Protein AF-A0A532E227-F1 (afdb_monomer)

Structure (mmCIF, N/CA/C/O backbone):
data_AF-A0A532E227-F1
#
_entry.id   AF-A0A532E227-F1
#
loop_
_atom_site.group_PDB
_atom_site.id
_atom_site.type_symbol
_atom_site.label_atom_id
_atom_site.label_alt_id
_atom_site.label_comp_id
_atom_site.label_asym_id
_atom_site.label_entity_id
_atom_site.label_seq_id
_atom_site.pdbx_PDB_ins_code
_atom_site.Cartn_x
_atom_site.Cartn_y
_atom_site.Cartn_z
_atom_site.occupancy
_atom_site.B_iso_or_equiv
_atom_site.auth_seq_id
_atom_site.auth_comp_id
_atom_site.auth_asym_id
_atom_site.auth_atom_id
_atom_site.pdbx_PDB_model_num
ATOM 1 N N . MET A 1 1 ? -23.422 -3.044 -15.121 1.00 41.94 1 MET A N 1
ATOM 2 C CA . MET A 1 1 ? -23.582 -2.967 -13.650 1.00 41.94 1 MET A CA 1
ATOM 3 C C . MET A 1 1 ? -22.470 -3.746 -12.961 1.00 41.94 1 MET A C 1
ATOM 5 O O . MET A 1 1 ? -22.613 -4.944 -12.763 1.00 41.94 1 MET A O 1
ATOM 9 N N . LYS A 1 2 ? -21.353 -3.080 -12.656 1.00 36.19 2 LYS A N 1
ATOM 10 C CA . LYS A 1 2 ? -20.470 -3.359 -11.504 1.00 36.19 2 LYS A CA 1
ATOM 11 C C . LYS A 1 2 ? -19.479 -2.200 -11.263 1.00 36.19 2 LYS A C 1
ATOM 13 O O . LYS A 1 2 ? -18.480 -2.383 -10.588 1.00 36.19 2 LYS A O 1
ATOM 18 N N . ASP A 1 3 ? -19.791 -0.995 -11.750 1.00 47.53 3 ASP A N 1
ATOM 19 C CA . ASP A 1 3 ? -19.437 0.215 -11.011 1.00 47.53 3 ASP A CA 1
ATOM 20 C C . ASP A 1 3 ? -20.380 0.263 -9.820 1.00 47.53 3 ASP A C 1
ATOM 22 O O . ASP A 1 3 ? -21.555 0.582 -9.986 1.00 47.53 3 ASP A O 1
ATOM 26 N N . GLN A 1 4 ? -19.913 -0.138 -8.641 1.00 42.22 4 GLN A N 1
ATOM 27 C CA . GLN A 1 4 ? -20.593 0.205 -7.399 1.00 42.22 4 GLN A CA 1
ATOM 28 C C . GLN A 1 4 ? -19.628 0.065 -6.2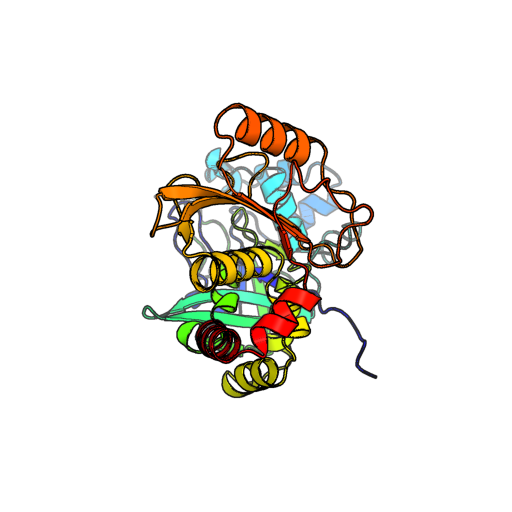25 1.00 42.22 4 GLN A C 1
ATOM 30 O O . GLN A 1 4 ? -19.368 -1.024 -5.720 1.00 42.22 4 GLN A O 1
ATOM 35 N N . LEU A 1 5 ? -19.137 1.246 -5.838 1.00 47.09 5 LEU A N 1
ATOM 36 C CA . LEU A 1 5 ? -18.289 1.582 -4.701 1.00 47.09 5 LEU A CA 1
ATOM 37 C C . LEU A 1 5 ? -16.875 1.004 -4.784 1.00 47.09 5 LEU A C 1
ATOM 39 O O . LEU A 1 5 ? -16.652 -0.191 -4.614 1.00 47.09 5 LEU A O 1
ATOM 43 N N . LEU A 1 6 ? -15.892 1.899 -4.948 1.00 54.12 6 LEU A N 1
ATOM 44 C CA . LEU A 1 6 ? -14.564 1.677 -4.382 1.00 54.12 6 LEU A CA 1
ATOM 45 C C . LEU A 1 6 ? -14.787 1.345 -2.906 1.00 54.12 6 LEU A C 1
ATOM 47 O O . LEU A 1 6 ? -15.068 2.231 -2.099 1.00 54.12 6 LEU A O 1
ATOM 51 N N . GLN A 1 7 ? -14.776 0.055 -2.584 1.00 70.38 7 GLN A N 1
ATOM 52 C CA . GLN A 1 7 ? -15.019 -0.397 -1.229 1.00 70.38 7 GLN A CA 1
ATOM 53 C C . GLN A 1 7 ? -13.889 0.169 -0.383 1.00 70.38 7 GLN A C 1
ATOM 55 O O . GLN A 1 7 ? -12.708 -0.032 -0.690 1.00 70.38 7 GLN A O 1
ATOM 60 N N . ARG A 1 8 ? -14.238 0.943 0.647 1.00 87.12 8 ARG A N 1
ATOM 61 C CA . ARG A 1 8 ? -13.218 1.474 1.542 1.00 87.12 8 ARG A CA 1
ATOM 62 C C . ARG A 1 8 ? -12.511 0.294 2.165 1.00 87.12 8 ARG A C 1
ATOM 64 O O . ARG A 1 8 ? -13.134 -0.579 2.771 1.00 87.12 8 ARG A O 1
ATOM 71 N N . THR A 1 9 ? -11.209 0.287 1.955 1.00 92.75 9 THR A N 1
ATOM 72 C CA . THR A 1 9 ? -10.360 -0.772 2.443 1.00 92.75 9 THR A CA 1
ATOM 73 C C . THR A 1 9 ? -9.270 -0.162 3.287 1.00 92.75 9 THR A C 1
ATOM 75 O O . THR A 1 9 ? -8.601 0.786 2.871 1.00 92.75 9 THR A O 1
ATOM 78 N N . TRP A 1 10 ? -9.106 -0.709 4.478 1.00 94.69 10 TRP A N 1
ATOM 79 C CA . TRP A 1 10 ? -8.226 -0.183 5.499 1.00 94.69 10 TRP A CA 1
ATOM 80 C C . TRP A 1 10 ? -7.126 -1.179 5.794 1.00 94.69 10 TRP A C 1
ATOM 82 O O . TRP A 1 10 ? -7.388 -2.351 6.015 1.00 94.69 10 TRP A O 1
ATOM 92 N N . ARG A 1 11 ? -5.883 -0.730 5.854 1.00 95.19 11 ARG A N 1
ATOM 93 C CA . ARG A 1 11 ? -4.818 -1.502 6.470 1.00 95.19 11 ARG A CA 1
ATOM 94 C C . ARG A 1 11 ? -4.887 -1.311 7.979 1.00 95.19 11 ARG A C 1
ATOM 96 O O . ARG A 1 11 ? -4.831 -0.172 8.443 1.00 95.19 11 ARG A O 1
ATOM 103 N N . VAL A 1 12 ? -4.932 -2.417 8.715 1.00 95.31 12 VAL A N 1
ATOM 104 C CA . VAL A 1 12 ? -4.826 -2.438 10.177 1.00 95.31 12 VAL A CA 1
ATOM 105 C C . VAL A 1 12 ? -3.556 -3.177 10.564 1.00 95.31 12 VAL A C 1
ATOM 107 O O . VAL A 1 12 ? -3.378 -4.350 10.241 1.00 95.31 12 VAL A O 1
ATOM 110 N N . ARG A 1 13 ? -2.648 -2.471 11.234 1.00 92.50 13 ARG A N 1
ATOM 111 C CA . ARG A 1 13 ? -1.416 -3.024 11.792 1.00 92.50 13 ARG A CA 1
ATOM 112 C C . ARG A 1 13 ? -1.576 -3.135 13.300 1.00 92.50 13 ARG A C 1
ATOM 114 O O . ARG A 1 13 ? -1.771 -2.133 13.980 1.00 92.50 13 ARG A O 1
ATOM 121 N N . MET A 1 14 ? -1.421 -4.351 13.806 1.00 93.38 14 MET A N 1
ATOM 122 C CA . MET A 1 14 ? -1.606 -4.676 15.217 1.00 93.38 14 MET A CA 1
ATOM 123 C C . MET A 1 14 ? -0.242 -4.879 15.873 1.00 93.38 14 MET A C 1
ATOM 125 O O . MET A 1 14 ? 0.076 -5.953 16.375 1.00 93.38 14 MET A O 1
ATOM 129 N N . LYS A 1 15 ? 0.584 -3.829 15.830 1.00 88.31 15 LYS A N 1
ATOM 130 C CA . LYS A 1 15 ? 1.885 -3.809 16.501 1.00 88.31 15 LYS A CA 1
ATOM 131 C C . LYS A 1 15 ? 1.784 -3.091 17.833 1.00 88.31 15 LYS A C 1
ATOM 133 O O . LYS A 1 15 ? 1.355 -1.940 17.885 1.00 88.31 15 LYS A O 1
ATOM 138 N N . TYR A 1 16 ? 2.242 -3.754 18.883 1.00 84.50 16 TYR A N 1
ATOM 139 C CA . TYR A 1 16 ? 2.339 -3.170 20.208 1.00 84.50 16 TYR A CA 1
ATOM 140 C C . TYR A 1 16 ? 3.682 -2.448 20.354 1.00 84.50 16 TYR A C 1
ATOM 142 O O . TYR A 1 16 ? 4.735 -3.075 20.498 1.00 84.50 16 TYR A O 1
ATOM 150 N N . SER A 1 17 ? 3.638 -1.117 20.261 1.00 70.38 17 SER A N 1
ATOM 151 C CA . SER A 1 17 ? 4.818 -0.253 20.132 1.00 70.38 17 SER A CA 1
ATOM 152 C C . SER A 1 17 ? 5.840 -0.347 21.275 1.00 70.38 17 SER A C 1
ATOM 154 O O . SER A 1 17 ? 7.022 -0.256 20.960 1.00 70.38 17 SER A O 1
ATOM 156 N N . PRO A 1 18 ? 5.475 -0.586 22.553 1.00 68.62 18 PRO A N 1
ATOM 157 C CA . PRO A 1 18 ? 6.474 -0.688 23.624 1.00 68.62 18 PRO A CA 1
ATOM 158 C C . PRO A 1 18 ? 7.493 -1.823 23.443 1.00 68.62 18 PRO A C 1
ATOM 160 O O . PRO A 1 18 ? 8.564 -1.788 24.039 1.00 68.62 18 PRO A O 1
ATOM 163 N N . LYS A 1 19 ? 7.169 -2.852 22.645 1.00 66.56 19 LYS A N 1
ATOM 164 C CA . LYS A 1 19 ? 8.031 -4.032 22.433 1.00 66.56 19 LYS A CA 1
ATOM 165 C C . LYS A 1 19 ? 8.189 -4.417 20.955 1.00 66.56 19 LYS A C 1
ATOM 167 O O . LYS A 1 19 ? 8.741 -5.469 20.659 1.00 66.56 19 LYS A O 1
ATOM 172 N N . GLU A 1 20 ? 7.650 -3.603 20.043 1.00 78.19 20 GLU A N 1
ATOM 173 C CA . GLU A 1 20 ? 7.526 -3.872 18.599 1.00 78.19 20 GLU A CA 1
ATOM 174 C C . GLU A 1 20 ? 6.953 -5.258 18.233 1.00 78.19 20 GLU A C 1
ATOM 176 O O . GLU A 1 20 ? 7.193 -5.784 17.143 1.00 78.19 20 GLU A O 1
ATOM 181 N N . ILE A 1 21 ? 6.156 -5.848 19.126 1.00 85.75 21 ILE A N 1
ATOM 182 C CA . ILE A 1 21 ? 5.578 -7.180 18.920 1.00 85.75 21 ILE A CA 1
ATOM 183 C C . ILE A 1 21 ? 4.383 -7.058 17.978 1.00 85.75 21 ILE A C 1
ATOM 185 O O . ILE A 1 21 ? 3.493 -6.232 18.190 1.00 85.75 21 ILE A O 1
ATOM 189 N N . ASP A 1 22 ? 4.367 -7.882 16.934 1.00 89.75 22 ASP A N 1
ATOM 190 C CA . ASP A 1 22 ? 3.269 -7.967 15.975 1.00 89.75 22 ASP A CA 1
ATOM 191 C C . ASP A 1 22 ? 2.274 -9.044 16.417 1.00 89.75 22 ASP A C 1
ATOM 193 O O . ASP A 1 22 ? 2.625 -10.218 16.468 1.00 89.75 22 ASP A O 1
ATOM 197 N N . PHE A 1 23 ? 1.049 -8.632 16.735 1.00 93.75 23 PHE A N 1
ATOM 198 C CA . PHE A 1 23 ? -0.051 -9.498 17.175 1.00 93.75 23 PHE A CA 1
ATOM 199 C C . PHE A 1 23 ? -1.059 -9.779 16.054 1.00 93.75 23 PHE A C 1
ATOM 201 O O . PHE A 1 23 ? -2.186 -10.224 16.298 1.00 93.75 23 PHE A O 1
ATOM 208 N N . SER A 1 24 ? -0.695 -9.456 14.809 1.00 94.44 24 SER A N 1
ATOM 209 C CA . SER A 1 24 ? -1.614 -9.539 13.679 1.00 94.44 24 SER A CA 1
ATOM 210 C C . SER A 1 24 ? -2.126 -10.958 13.449 1.00 94.44 24 SER A C 1
ATOM 212 O O . SER A 1 24 ? -3.301 -11.138 13.138 1.00 94.44 24 SER A O 1
ATOM 214 N N . SER A 1 25 ? -1.271 -11.960 13.642 1.00 94.50 25 SER A N 1
ATOM 215 C CA . SER A 1 25 ? -1.615 -13.377 13.523 1.00 94.50 25 SER A CA 1
ATOM 216 C C . SER A 1 25 ? -2.611 -13.835 14.588 1.00 94.50 25 SER A C 1
ATOM 218 O O . SER A 1 25 ? -3.585 -14.527 14.288 1.00 94.50 25 SER A O 1
ATOM 220 N N . GLU A 1 26 ? -2.362 -13.476 15.846 1.00 95.38 26 GLU A N 1
ATOM 221 C CA . GLU A 1 26 ? -3.159 -13.868 17.005 1.00 95.38 26 GLU A CA 1
ATOM 222 C C . GLU A 1 26 ? -4.555 -13.253 16.941 1.00 95.38 26 GLU A C 1
ATOM 224 O O . GLU A 1 26 ? -5.550 -13.973 17.054 1.00 95.38 26 GLU A O 1
ATOM 229 N N . ALA A 1 27 ? -4.633 -11.943 16.696 1.00 96.75 27 ALA A N 1
ATOM 230 C CA . ALA A 1 27 ? -5.898 -11.238 16.524 1.00 96.75 27 ALA A CA 1
ATOM 231 C C . ALA A 1 27 ? -6.665 -11.763 15.303 1.00 96.75 27 ALA A C 1
ATOM 233 O O . ALA A 1 27 ? -7.858 -12.068 15.391 1.00 96.75 27 ALA A O 1
ATOM 234 N N . TRP A 1 28 ? -5.971 -11.985 14.177 1.00 96.88 28 TRP A N 1
ATOM 235 C CA . TRP A 1 28 ? -6.623 -12.513 12.985 1.00 96.88 28 TRP A CA 1
ATOM 236 C C . TRP A 1 28 ? -7.253 -13.879 13.233 1.00 96.88 28 TRP A C 1
ATOM 238 O O . TRP A 1 28 ? -8.388 -14.081 12.811 1.00 96.88 28 TRP A O 1
ATOM 248 N N . LYS A 1 29 ? -6.584 -14.802 13.944 1.00 95.62 29 LYS A N 1
ATOM 249 C CA . LYS A 1 29 ? -7.134 -16.130 14.296 1.00 95.62 29 LYS A CA 1
ATOM 250 C C . LYS A 1 29 ? -8.440 -16.018 15.083 1.00 95.62 29 LYS A C 1
ATOM 252 O O . LYS A 1 29 ? -9.379 -16.756 14.778 1.00 95.62 29 LYS A O 1
ATOM 257 N N . ARG A 1 30 ? -8.529 -15.036 15.984 1.00 96.31 30 ARG A N 1
ATOM 258 C CA . ARG A 1 30 ? -9.721 -14.700 16.783 1.00 96.31 30 ARG A CA 1
ATOM 259 C C . ARG A 1 30 ? -10.848 -14.028 15.993 1.00 96.31 30 ARG A C 1
ATOM 261 O O . ARG A 1 30 ? -11.925 -13.836 16.534 1.00 96.31 30 ARG A O 1
ATOM 268 N N . ALA A 1 31 ? -10.633 -13.758 14.704 1.00 97.50 31 ALA A N 1
ATOM 269 C CA . ALA A 1 31 ? -11.544 -12.988 13.860 1.00 97.50 31 ALA A CA 1
ATOM 270 C C . ALA A 1 31 ? -11.695 -11.542 14.347 1.00 97.50 31 ALA A C 1
ATOM 272 O O . ALA A 1 31 ? -12.783 -10.977 14.312 1.00 97.50 31 ALA A O 1
ATOM 273 N N . GLU A 1 32 ? -10.587 -10.945 14.781 1.00 97.69 32 GLU A N 1
ATOM 274 C CA . GLU A 1 32 ? -10.546 -9.601 15.342 1.00 97.69 32 GLU A CA 1
ATOM 275 C C . GLU A 1 32 ? -9.524 -8.730 14.613 1.00 97.69 32 GLU A C 1
ATOM 277 O O . GLU A 1 32 ? -8.493 -9.201 14.124 1.00 97.69 32 GLU A O 1
ATOM 282 N N . VAL A 1 33 ? -9.796 -7.428 14.598 1.00 97.50 33 VAL A N 1
ATOM 283 C CA . VAL A 1 33 ? -8.802 -6.381 14.345 1.00 97.50 33 VAL A CA 1
ATOM 284 C C . VAL A 1 33 ? -8.960 -5.283 15.377 1.00 97.50 33 VAL A C 1
ATOM 286 O O . VAL A 1 33 ? -10.082 -4.961 15.762 1.00 97.50 33 VAL A O 1
ATOM 289 N N . GLY A 1 34 ? -7.858 -4.685 15.811 1.00 95.69 34 GLY A N 1
ATOM 290 C CA . GLY A 1 34 ? -7.912 -3.729 16.906 1.00 95.69 34 GLY A CA 1
ATOM 291 C C . GLY A 1 34 ? -6.675 -2.867 17.065 1.00 95.69 34 GLY A C 1
ATOM 292 O O . GLY A 1 34 ? -5.752 -2.896 16.245 1.00 95.69 34 GLY A O 1
ATOM 293 N N . ILE A 1 35 ? -6.690 -2.085 18.139 1.00 94.62 35 ILE A N 1
ATOM 294 C CA . ILE A 1 35 ? -5.650 -1.131 18.509 1.00 94.62 35 ILE A CA 1
ATOM 295 C C . ILE A 1 35 ? -5.382 -1.166 20.023 1.00 94.62 35 ILE A C 1
ATOM 297 O O . ILE A 1 35 ? -6.291 -1.400 20.823 1.00 94.62 35 ILE A O 1
ATOM 301 N N . TRP A 1 36 ? -4.135 -0.867 20.400 1.00 92.38 36 TRP A N 1
ATOM 302 C CA . TRP A 1 36 ? -3.743 -0.485 21.761 1.00 92.38 36 TRP A CA 1
ATOM 303 C C . TRP A 1 36 ? -3.400 0.996 21.741 1.00 92.38 36 TRP A C 1
ATOM 305 O O . TRP A 1 36 ? -2.522 1.410 20.984 1.00 92.38 36 TRP A O 1
ATOM 315 N N . TYR A 1 37 ? -4.140 1.781 22.513 1.00 90.44 37 TYR A N 1
ATOM 316 C CA . TYR A 1 37 ? -3.870 3.199 22.712 1.00 90.44 37 TYR A CA 1
ATOM 317 C C . TYR A 1 37 ? -4.290 3.590 24.120 1.00 90.44 37 TYR A C 1
ATOM 319 O O . TYR A 1 37 ? -5.078 4.513 24.275 1.00 90.44 37 TYR A O 1
ATOM 327 N N . GLY A 1 38 ? -3.824 2.856 25.131 1.00 92.19 38 GLY A N 1
ATOM 328 C CA . GLY A 1 38 ? -4.082 3.187 26.531 1.00 92.19 38 GLY A CA 1
ATOM 329 C C . GLY A 1 38 ? -5.004 2.234 27.298 1.00 92.19 38 GLY A C 1
ATOM 330 O O . GLY A 1 38 ? -5.602 1.297 26.755 1.00 92.19 38 GLY A O 1
ATOM 331 N N . ALA A 1 39 ? -5.099 2.489 28.602 1.00 95.06 39 ALA A N 1
ATOM 332 C CA . ALA A 1 39 ? -5.825 1.680 29.585 1.00 95.06 39 ALA A CA 1
ATOM 333 C C . ALA A 1 39 ? -7.300 2.090 29.768 1.00 95.06 39 ALA A C 1
ATOM 335 O O . ALA A 1 39 ? -8.021 1.442 30.520 1.00 95.06 39 ALA A O 1
ATOM 336 N N . TRP A 1 40 ? -7.757 3.137 29.079 1.00 96.00 40 TRP A N 1
ATOM 337 C CA . TRP A 1 40 ? -9.167 3.542 29.043 1.00 96.00 40 TRP A CA 1
ATOM 338 C C . TRP A 1 40 ? -10.029 2.537 28.257 1.00 96.00 40 TRP A C 1
ATOM 340 O O . TRP A 1 40 ? -9.528 1.855 27.361 1.00 96.00 40 TRP A O 1
ATOM 350 N N . SER A 1 41 ? -11.315 2.444 28.577 1.00 96.62 41 SER A N 1
ATOM 351 C CA . SER A 1 41 ? -12.321 1.554 27.972 1.00 96.62 41 SER A CA 1
ATOM 352 C C . SER A 1 41 ? -13.155 2.248 26.888 1.00 96.62 41 SER A C 1
ATOM 354 O O . SER A 1 41 ? -13.202 3.476 26.812 1.00 96.62 41 SER A O 1
ATOM 356 N N . VAL A 1 42 ? -13.877 1.499 26.052 1.00 95.69 42 VAL A N 1
ATOM 357 C CA . VAL A 1 42 ? -14.797 2.086 25.056 1.00 95.69 42 VAL A CA 1
ATOM 358 C C . VAL A 1 42 ? -15.823 3.028 25.715 1.00 95.69 42 VAL A C 1
ATOM 360 O O . VAL A 1 42 ? -16.148 4.076 25.147 1.00 95.69 42 VAL A O 1
ATOM 363 N N . ASP A 1 43 ? -16.263 2.721 26.936 1.00 95.81 43 ASP A N 1
ATOM 364 C CA . ASP A 1 43 ? -17.184 3.560 27.712 1.00 95.81 43 ASP A CA 1
ATOM 365 C C . ASP A 1 43 ? -16.558 4.891 28.161 1.00 95.81 43 ASP A C 1
ATOM 367 O O . ASP A 1 43 ? -17.236 5.929 28.143 1.00 95.81 43 ASP A O 1
ATOM 371 N N . ASP A 1 44 ? -15.264 4.896 28.498 1.00 96.62 44 ASP A N 1
ATOM 372 C CA . ASP A 1 44 ? -14.519 6.120 28.822 1.00 96.62 44 ASP A CA 1
ATOM 373 C C . ASP A 1 44 ? -14.463 7.059 27.609 1.00 96.62 44 ASP A C 1
ATOM 375 O O . ASP A 1 44 ? -14.717 8.258 27.735 1.00 96.62 44 ASP A O 1
ATOM 379 N N . LEU A 1 45 ? -14.223 6.522 26.405 1.00 95.44 45 LEU A N 1
ATOM 380 C CA . LEU A 1 45 ? -14.264 7.306 25.163 1.00 95.44 45 LEU A CA 1
ATOM 381 C C . LEU A 1 45 ? -15.668 7.850 24.879 1.00 95.44 45 LEU A C 1
ATOM 383 O O . LEU A 1 45 ? -15.820 9.023 24.528 1.00 95.44 45 LEU A O 1
ATOM 387 N N . GLY A 1 46 ? -16.702 7.025 25.056 1.00 93.62 46 GLY A N 1
ATOM 388 C CA . GLY A 1 46 ? -18.088 7.471 24.918 1.00 93.62 46 GLY A CA 1
ATOM 389 C C . GLY A 1 46 ? -18.425 8.615 25.880 1.00 93.62 46 GLY A C 1
ATOM 390 O O . GLY A 1 46 ? -19.122 9.562 25.506 1.00 93.62 46 GLY A O 1
ATOM 391 N N . THR A 1 47 ? -17.911 8.561 27.108 1.00 94.94 47 THR A N 1
ATOM 392 C CA . THR A 1 47 ? -18.090 9.613 28.118 1.00 94.94 47 THR A CA 1
ATOM 393 C C . THR A 1 47 ? -17.320 10.880 27.758 1.00 94.94 47 THR A C 1
ATOM 395 O O . THR A 1 47 ? -17.903 11.967 27.810 1.00 94.94 47 THR A O 1
ATOM 398 N N . ALA A 1 48 ? -16.073 10.749 27.299 1.00 94.06 48 ALA A N 1
ATOM 399 C CA . ALA A 1 48 ? -15.258 11.860 26.817 1.00 94.06 48 ALA A CA 1
ATOM 400 C C . ALA A 1 48 ? -15.984 12.661 25.725 1.00 94.06 48 ALA A C 1
ATOM 402 O O . ALA A 1 48 ? -16.133 13.877 25.844 1.00 94.06 48 ALA A O 1
ATOM 403 N N . ILE A 1 49 ? -16.519 11.975 24.711 1.00 90.94 49 ILE A N 1
ATOM 404 C CA . ILE A 1 49 ? -17.236 12.601 23.589 1.00 90.94 49 ILE A CA 1
ATOM 405 C C . ILE A 1 49 ? -18.499 13.327 24.063 1.00 90.94 49 ILE A C 1
ATOM 407 O O . ILE A 1 49 ? -18.749 14.462 23.659 1.00 90.94 49 ILE A O 1
ATOM 411 N N . ARG A 1 50 ? -19.293 12.704 24.946 1.00 91.69 50 ARG A N 1
ATOM 412 C CA . ARG A 1 50 ? -20.527 13.312 25.479 1.00 91.69 50 ARG A CA 1
ATOM 413 C C . ARG A 1 50 ? -20.267 14.524 26.370 1.00 91.69 50 ARG A C 1
ATOM 415 O O . ARG A 1 50 ? -21.130 15.392 26.456 1.00 91.69 50 ARG A O 1
ATOM 422 N N . SER A 1 51 ? -19.111 14.583 27.032 1.00 89.88 51 SER A N 1
ATOM 423 C CA . SER A 1 51 ? -18.763 15.691 27.927 1.00 89.88 51 SER A CA 1
ATOM 424 C C . SER A 1 51 ? -18.588 17.033 27.201 1.00 89.88 51 SER A C 1
ATOM 426 O O . SER A 1 51 ? -18.663 18.080 27.839 1.00 89.88 51 SER A O 1
ATOM 428 N N . GLY A 1 52 ? -18.359 17.013 25.879 1.00 81.62 52 GLY A N 1
ATOM 429 C CA . GLY A 1 52 ? -18.147 18.210 25.057 1.00 81.62 52 GLY A CA 1
ATOM 430 C C . GLY A 1 52 ? -16.812 18.930 25.296 1.00 81.62 52 GLY A C 1
ATOM 431 O O . GLY A 1 52 ? -16.575 19.970 24.683 1.00 81.62 52 GLY A O 1
ATOM 432 N N . GLY A 1 53 ? -15.955 18.401 26.178 1.00 88.31 53 GLY A N 1
ATOM 433 C CA . GLY A 1 53 ? -14.600 18.892 26.431 1.00 88.31 53 GLY A CA 1
ATOM 434 C C . GLY A 1 53 ? -13.538 18.249 25.531 1.00 88.31 53 GLY A C 1
ATOM 435 O O . GLY A 1 53 ? -13.847 17.538 24.576 1.00 88.31 53 GLY A O 1
ATOM 436 N N . SER A 1 54 ? -12.267 18.496 25.854 1.00 92.94 54 SER A N 1
ATOM 437 C CA . SER A 1 54 ? -11.118 17.858 25.197 1.00 92.94 54 SER A CA 1
ATOM 438 C C . SER A 1 54 ? -11.123 16.346 25.454 1.00 92.94 54 SER A C 1
ATOM 440 O O . SER A 1 54 ? -11.064 15.904 26.606 1.00 92.94 54 SER A O 1
ATOM 442 N N . ILE A 1 55 ? -11.219 15.548 24.384 1.00 94.25 55 ILE A N 1
ATOM 443 C CA . ILE A 1 55 ? -11.268 14.081 24.473 1.00 94.25 55 ILE A CA 1
ATOM 444 C C . ILE A 1 55 ? -9.929 13.551 24.983 1.00 94.25 55 ILE A C 1
ATOM 446 O O . ILE A 1 55 ? -9.911 12.677 25.848 1.00 94.25 55 ILE A O 1
ATOM 450 N N . GLU A 1 56 ? -8.814 14.094 24.488 1.00 94.88 56 GLU A N 1
ATOM 451 C CA . GLU A 1 56 ? -7.475 13.724 24.942 1.00 94.88 56 GLU A CA 1
ATOM 452 C C . GLU A 1 56 ? -7.315 13.946 26.445 1.00 94.88 56 GLU A C 1
ATOM 454 O O . GLU A 1 56 ? -6.841 13.051 27.143 1.00 94.88 56 GLU A O 1
ATOM 459 N N . ASP A 1 57 ? -7.741 15.104 26.957 1.00 94.75 57 ASP A N 1
ATOM 460 C CA . ASP A 1 57 ? -7.618 15.418 28.384 1.00 94.75 57 ASP A CA 1
ATOM 461 C C . ASP A 1 57 ? -8.476 14.475 29.227 1.00 94.75 57 ASP A C 1
ATOM 463 O O . ASP A 1 57 ? -8.006 13.961 30.242 1.00 94.75 57 ASP A O 1
ATOM 467 N N . HIS A 1 58 ? -9.705 14.191 28.783 1.00 95.75 58 HIS A N 1
ATOM 468 C CA . HIS A 1 58 ? -10.591 13.258 29.473 1.00 95.75 58 HIS A CA 1
ATOM 469 C C . HIS A 1 58 ? -9.986 11.853 29.555 1.00 95.75 58 HIS A C 1
ATOM 471 O O . HIS A 1 58 ? -9.906 11.280 30.641 1.00 95.75 58 HIS A O 1
ATOM 477 N N . LEU A 1 59 ? -9.509 11.311 28.428 1.00 96.12 59 LEU A N 1
ATOM 478 C CA . LEU A 1 59 ? -8.899 9.981 28.396 1.00 96.12 59 LEU A CA 1
ATOM 479 C C . LEU A 1 59 ? -7.606 9.933 29.217 1.00 96.12 59 LEU A C 1
ATOM 481 O O . LEU A 1 59 ? -7.389 8.977 29.957 1.00 96.12 59 LEU A O 1
ATOM 485 N N . ASN A 1 60 ? -6.775 10.977 29.153 1.00 96.19 60 ASN A N 1
ATOM 486 C CA . ASN A 1 60 ? -5.558 11.090 29.961 1.00 96.19 60 ASN A CA 1
ATOM 487 C C . ASN A 1 60 ? -5.831 11.262 31.467 1.00 96.19 60 ASN A C 1
ATOM 489 O O . ASN A 1 60 ? -4.909 11.092 32.263 1.00 96.19 60 ASN A O 1
ATOM 493 N N . CYS A 1 61 ? -7.063 11.584 31.874 1.00 95.44 61 CYS A N 1
ATOM 494 C CA . CYS A 1 61 ? -7.471 11.662 33.280 1.00 95.44 61 CYS A CA 1
ATOM 495 C C . CYS A 1 61 ? -8.002 10.341 33.851 1.00 95.44 61 CYS A C 1
ATOM 497 O O . CYS A 1 61 ? -8.232 10.264 35.057 1.00 95.44 61 CYS A O 1
ATOM 499 N N . VAL A 1 62 ? -8.186 9.302 33.029 1.00 95.56 62 VAL A N 1
ATOM 500 C CA . VAL A 1 62 ? -8.574 7.973 33.520 1.00 95.56 62 VAL A CA 1
ATOM 501 C C . VAL A 1 62 ? -7.467 7.443 34.452 1.00 95.56 62 VAL A C 1
ATOM 503 O O . VAL A 1 62 ? -6.310 7.419 34.032 1.00 95.56 62 VAL A O 1
ATOM 506 N N . PRO A 1 63 ? -7.760 6.989 35.690 1.00 95.00 63 PRO A N 1
ATOM 507 C CA . PRO A 1 63 ? -6.720 6.619 36.661 1.00 95.00 63 PRO A CA 1
ATOM 508 C C . PRO A 1 63 ? -5.714 5.588 36.130 1.00 95.00 63 PRO A C 1
ATOM 510 O O . PRO A 1 63 ? -4.507 5.813 36.173 1.00 95.00 63 PRO A O 1
ATOM 513 N N . ALA A 1 64 ? -6.206 4.512 35.507 1.00 92.62 64 ALA A N 1
ATOM 514 C CA . ALA A 1 64 ? -5.347 3.499 34.894 1.00 92.62 64 ALA A CA 1
ATOM 515 C C . ALA A 1 64 ? -4.512 4.056 33.725 1.00 92.62 64 ALA A C 1
ATOM 517 O O . ALA A 1 64 ? -3.411 3.581 33.473 1.00 92.62 64 ALA A O 1
ATOM 518 N N . GLN A 1 65 ? -5.003 5.077 33.014 1.00 94.50 65 GLN A N 1
ATOM 519 C CA . GLN A 1 65 ? -4.252 5.751 31.953 1.00 94.50 65 GLN A CA 1
ATOM 520 C C . GLN A 1 65 ? -3.130 6.627 32.526 1.00 94.50 65 GLN A C 1
ATOM 522 O O . GLN A 1 65 ? -2.035 6.655 31.968 1.00 94.50 65 GLN A O 1
ATOM 527 N N . GLN A 1 66 ? -3.374 7.316 33.642 1.00 93.12 66 GLN A N 1
ATOM 528 C CA . GLN A 1 66 ? -2.360 8.125 34.327 1.00 93.12 66 GLN A CA 1
ATOM 529 C C . GLN A 1 66 ? -1.202 7.264 34.840 1.00 93.12 66 GLN A C 1
ATOM 531 O O . GLN A 1 66 ? -0.040 7.665 34.746 1.00 93.12 66 GLN A O 1
ATOM 536 N N . GLU A 1 67 ? -1.514 6.062 35.323 1.00 91.81 67 GLU A N 1
ATOM 537 C CA . GLU A 1 67 ? -0.537 5.082 35.801 1.00 91.81 67 GLU A CA 1
ATOM 538 C C . GLU A 1 67 ? 0.369 4.517 34.693 1.00 91.81 67 GLU A C 1
ATOM 540 O O . GLU A 1 67 ? 1.489 4.105 34.990 1.00 91.81 67 GLU A O 1
ATOM 545 N N . LEU A 1 68 ? -0.043 4.547 33.416 1.00 88.69 68 LEU A N 1
ATOM 546 C CA . LEU A 1 68 ? 0.840 4.176 32.297 1.00 88.69 68 LEU A CA 1
ATOM 547 C C . LEU A 1 68 ? 1.995 5.177 32.090 1.00 88.69 68 LEU A C 1
ATOM 549 O O . LEU A 1 68 ? 2.984 4.855 31.430 1.00 88.69 68 LEU A O 1
ATOM 553 N N . GLY A 1 69 ? 1.884 6.386 32.649 1.00 84.62 69 GLY A N 1
ATOM 554 C CA . GLY A 1 69 ? 2.909 7.422 32.585 1.00 84.62 69 GLY A CA 1
ATOM 555 C C . GLY A 1 69 ? 2.893 8.261 31.302 1.00 84.62 69 GLY A C 1
ATOM 556 O O . GLY A 1 69 ? 2.033 8.137 30.431 1.00 84.62 69 GLY A O 1
ATOM 557 N N . LYS A 1 70 ? 3.869 9.175 31.192 1.00 83.38 70 LYS A N 1
ATOM 558 C CA . LYS A 1 70 ? 3.913 10.201 30.130 1.00 83.38 70 LYS A CA 1
ATOM 559 C C . LYS A 1 70 ? 4.070 9.628 28.719 1.00 83.38 70 LYS A C 1
ATOM 561 O O . LYS A 1 70 ? 3.582 10.224 27.768 1.00 83.38 70 LYS A O 1
ATOM 566 N N . GLU A 1 71 ? 4.735 8.486 28.583 1.00 81.31 71 GLU A N 1
ATOM 567 C CA . GLU A 1 71 ? 5.017 7.857 27.285 1.00 81.31 71 GLU A CA 1
ATOM 568 C C . GLU A 1 71 ? 3.766 7.254 26.631 1.00 81.31 71 GLU A C 1
ATOM 570 O O . GLU A 1 71 ? 3.716 7.115 25.412 1.00 81.31 71 GLU A O 1
ATOM 575 N N . ALA A 1 72 ? 2.738 6.950 27.427 1.00 84.19 72 ALA A N 1
ATOM 576 C CA . ALA A 1 72 ? 1.469 6.405 26.959 1.00 84.19 72 ALA A CA 1
ATOM 577 C C . ALA A 1 72 ? 0.381 7.475 26.774 1.00 84.19 72 ALA A C 1
ATOM 579 O O . ALA A 1 72 ? -0.770 7.128 26.511 1.00 84.19 72 ALA A O 1
ATOM 580 N N . GLN A 1 73 ? 0.712 8.764 26.932 1.00 90.00 73 GLN A N 1
ATOM 581 C CA . GLN A 1 73 ? -0.263 9.849 26.820 1.00 90.00 73 GLN A 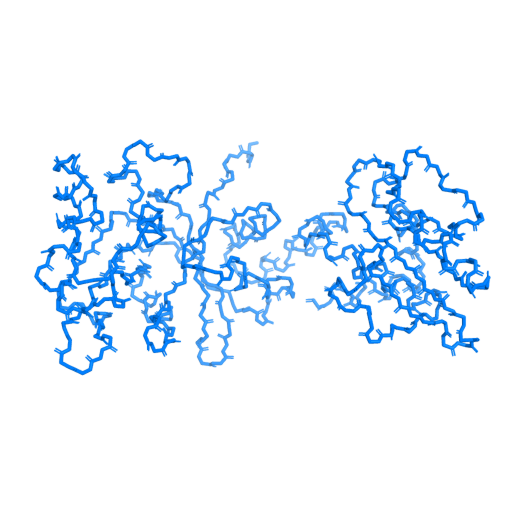CA 1
ATOM 582 C C . GLN A 1 73 ? -0.970 9.848 25.463 1.00 90.00 73 GLN A C 1
ATOM 584 O O . GLN A 1 73 ? -0.362 9.705 24.398 1.00 90.00 73 GLN A O 1
ATOM 589 N N . ILE A 1 74 ? -2.281 10.068 25.508 1.00 93.06 74 ILE A N 1
ATOM 590 C CA . ILE A 1 74 ? -3.101 10.256 24.320 1.00 93.06 74 ILE A CA 1
ATOM 591 C C . ILE A 1 74 ? -2.752 11.615 23.727 1.00 93.06 74 ILE A C 1
ATOM 593 O O . ILE A 1 74 ? -3.065 12.660 24.295 1.00 93.06 74 ILE A O 1
ATOM 597 N N . THR A 1 75 ? -2.063 11.579 22.591 1.00 92.44 75 THR A N 1
ATOM 598 C CA . THR A 1 75 ? -1.746 12.754 21.776 1.00 92.44 75 THR A CA 1
ATOM 599 C C . THR A 1 75 ? -2.807 12.954 20.697 1.00 92.44 75 THR A C 1
ATOM 601 O O . THR A 1 75 ? -3.562 12.032 20.386 1.00 92.44 75 THR A O 1
ATOM 604 N N . LYS A 1 76 ? -2.792 14.110 20.027 1.00 90.31 76 LYS A N 1
ATOM 605 C CA . LYS A 1 76 ? -3.623 14.345 18.838 1.00 90.31 76 LYS A CA 1
ATOM 606 C C . LYS A 1 76 ? -3.452 13.252 17.773 1.00 90.31 76 LYS A C 1
ATOM 608 O O . LYS A 1 76 ? -4.432 12.731 17.263 1.00 90.31 76 LYS A O 1
ATOM 613 N N . THR A 1 77 ? -2.217 12.840 17.479 1.00 88.88 77 THR A N 1
ATOM 614 C CA . THR A 1 77 ? -1.937 11.772 16.499 1.00 88.88 77 THR A CA 1
ATOM 615 C C . THR A 1 77 ? -2.533 10.426 16.928 1.00 88.88 77 THR A C 1
ATOM 617 O O . THR A 1 77 ? -3.033 9.655 16.101 1.00 88.88 77 THR A O 1
ATOM 620 N N . THR A 1 78 ? -2.495 10.139 18.233 1.00 90.50 78 THR A N 1
ATOM 621 C CA . THR A 1 78 ? -3.152 8.969 18.823 1.00 90.50 78 THR A CA 1
ATOM 622 C C . THR A 1 78 ? -4.666 9.060 18.636 1.00 90.50 78 THR A C 1
ATOM 624 O O . THR A 1 78 ? -5.279 8.115 18.133 1.00 90.50 78 THR A O 1
ATOM 627 N N . LEU A 1 79 ? -5.257 10.213 18.958 1.00 92.19 79 LEU A N 1
ATOM 628 C CA . LEU A 1 79 ? -6.688 10.454 18.815 1.00 92.19 79 LEU A CA 1
ATOM 629 C C . LEU A 1 79 ? -7.154 10.394 17.355 1.00 92.19 79 LEU A C 1
ATOM 631 O O . LEU A 1 79 ? -8.200 9.809 17.092 1.00 92.19 79 LEU A O 1
ATOM 635 N N . ASP A 1 80 ? -6.379 10.897 16.394 1.00 90.81 80 ASP A N 1
ATOM 636 C CA . ASP A 1 80 ? -6.687 10.775 14.963 1.00 90.81 80 ASP A CA 1
ATOM 637 C C . ASP A 1 80 ? -6.802 9.297 14.552 1.00 90.81 80 ASP A C 1
ATOM 639 O O . ASP A 1 80 ? -7.690 8.905 13.792 1.00 90.81 80 ASP A O 1
ATOM 643 N N . THR A 1 81 ? -5.932 8.438 15.090 1.00 91.12 81 THR A N 1
ATOM 644 C CA . THR A 1 81 ? -5.978 6.995 14.814 1.00 91.12 81 THR A CA 1
ATOM 645 C C . THR A 1 81 ? -7.169 6.316 15.490 1.00 91.12 81 THR A C 1
ATOM 647 O O . THR A 1 81 ? -7.839 5.494 14.858 1.00 91.12 81 THR A O 1
ATOM 650 N N . ILE A 1 82 ? -7.468 6.682 16.741 1.00 92.81 82 ILE A N 1
ATOM 651 C CA . ILE A 1 82 ? -8.667 6.231 17.463 1.00 92.81 82 ILE A CA 1
ATOM 652 C C . ILE A 1 82 ? -9.921 6.630 16.676 1.00 92.81 82 ILE A C 1
ATOM 654 O O . ILE A 1 82 ? -10.763 5.783 16.397 1.00 92.81 82 ILE A O 1
ATOM 658 N N . THR A 1 83 ? -10.003 7.883 16.229 1.00 92.25 83 THR A N 1
ATOM 659 C CA . THR A 1 83 ? -11.124 8.429 15.454 1.00 92.25 83 THR A CA 1
ATOM 660 C C . THR A 1 83 ? -11.346 7.644 14.164 1.00 92.25 83 THR A C 1
ATOM 662 O O . THR A 1 83 ? -12.471 7.241 13.873 1.00 92.25 83 THR A O 1
ATOM 665 N N . ARG A 1 84 ? -10.275 7.337 13.418 1.00 92.12 84 ARG A N 1
ATOM 666 C CA . ARG A 1 84 ? -10.353 6.494 12.212 1.00 92.12 84 ARG A CA 1
ATOM 667 C C . ARG A 1 84 ? -10.928 5.109 12.498 1.00 92.12 84 ARG A C 1
ATOM 669 O O . ARG A 1 84 ? -11.743 4.628 11.715 1.00 92.12 84 ARG A O 1
ATOM 676 N N . PHE A 1 85 ? -10.491 4.467 13.581 1.00 93.94 85 PHE A N 1
ATOM 677 C CA . PHE A 1 85 ? -10.883 3.098 13.926 1.00 93.94 85 PHE A CA 1
ATOM 678 C C . PHE A 1 85 ? -12.310 3.002 14.488 1.00 93.94 85 PHE A C 1
ATOM 680 O O . PHE A 1 85 ? -13.076 2.127 14.075 1.00 93.94 85 PHE A O 1
ATOM 687 N N . PHE A 1 86 ? -12.667 3.907 15.404 1.00 92.06 86 PHE A N 1
ATOM 688 C CA . PHE A 1 86 ? -13.985 3.968 16.047 1.00 92.06 86 PHE A CA 1
ATOM 689 C C . PHE A 1 86 ? -15.067 4.564 15.147 1.00 92.06 86 PHE A C 1
ATOM 691 O O . PHE A 1 86 ? -16.250 4.294 15.335 1.00 92.06 86 PHE A O 1
ATOM 698 N N . GLY A 1 87 ? -14.647 5.367 14.174 1.00 87.00 87 GLY A N 1
ATOM 699 C CA . GLY A 1 87 ? -15.446 5.923 13.100 1.00 87.00 87 GLY A CA 1
ATOM 700 C C . GLY A 1 87 ? -16.743 6.611 13.489 1.00 87.00 87 GLY A C 1
ATOM 701 O O . GLY A 1 87 ? -16.866 7.195 14.566 1.00 87.00 87 GLY A O 1
ATOM 702 N N . LYS A 1 88 ? -17.709 6.625 12.560 1.00 81.81 88 LYS A N 1
ATOM 703 C CA . LYS A 1 88 ? -18.921 7.456 12.704 1.00 81.81 88 LYS A CA 1
ATOM 704 C C . LYS A 1 88 ? -19.857 7.001 13.820 1.00 81.81 88 LYS A C 1
ATOM 706 O O . LYS A 1 88 ? -20.756 7.760 14.163 1.00 81.81 88 LYS A O 1
ATOM 711 N N . GLN A 1 89 ? -19.650 5.810 14.385 1.00 75.69 89 GLN A N 1
ATOM 712 C CA . GLN A 1 89 ? -20.410 5.367 15.555 1.00 75.69 89 GLN A CA 1
ATOM 713 C C . GLN A 1 89 ? -20.184 6.296 16.755 1.00 75.69 89 GLN A C 1
ATOM 715 O O . GLN A 1 89 ? -21.121 6.601 17.483 1.00 75.69 89 GLN A O 1
ATOM 720 N N . PHE A 1 90 ? -18.960 6.806 16.910 1.00 76.19 90 PHE A N 1
ATOM 721 C CA . PHE A 1 90 ? -18.588 7.721 17.990 1.00 76.19 90 PHE A CA 1
ATOM 722 C C . PHE A 1 90 ? -18.403 9.161 17.496 1.00 76.19 90 PHE A C 1
ATOM 724 O O . PHE A 1 90 ? -18.723 10.114 18.203 1.00 76.19 90 PHE A O 1
ATOM 731 N N . PHE A 1 91 ? -17.948 9.336 16.253 1.00 80.81 91 PHE A N 1
ATOM 732 C CA . PHE A 1 91 ? -17.611 10.637 15.680 1.00 80.81 91 PHE A CA 1
ATOM 733 C C . PHE A 1 91 ? -18.520 10.964 14.489 1.00 80.81 91 PHE A C 1
ATOM 735 O O . PHE A 1 91 ? -18.111 10.891 13.331 1.00 80.81 91 PHE A O 1
ATOM 742 N N . VAL A 1 92 ? -19.775 11.330 14.769 1.00 73.12 92 VAL A N 1
ATOM 743 C CA . VAL A 1 92 ? -20.824 11.571 13.750 1.00 73.12 92 VAL A CA 1
ATOM 744 C C . VAL A 1 92 ? -20.413 12.623 12.707 1.00 73.12 92 VAL A C 1
ATOM 746 O O . VAL A 1 92 ? -20.757 12.496 11.531 1.00 73.12 92 VAL A O 1
ATOM 749 N N . ASN A 1 93 ? -19.619 13.614 13.122 1.00 72.38 93 ASN A N 1
ATOM 750 C CA . ASN A 1 93 ? -19.134 14.705 12.272 1.00 72.38 93 ASN A CA 1
ATOM 751 C C . ASN A 1 93 ? -17.738 14.459 11.681 1.00 72.38 93 ASN A C 1
ATOM 753 O O . ASN A 1 93 ? -17.183 15.366 11.065 1.00 72.38 93 ASN A O 1
ATOM 757 N N . ALA A 1 94 ? -17.146 13.276 11.875 1.00 71.56 94 ALA A N 1
ATOM 758 C CA . ALA A 1 94 ? -15.870 12.968 11.245 1.00 71.56 94 ALA A CA 1
ATOM 759 C C . ALA A 1 94 ? -16.024 12.899 9.719 1.00 71.56 94 ALA A C 1
ATOM 761 O O . ALA A 1 94 ? -17.027 12.399 9.188 1.00 71.56 94 ALA A O 1
ATOM 762 N N . ASP A 1 95 ? -14.994 13.383 9.025 1.00 69.81 95 ASP A N 1
ATOM 763 C CA . ASP A 1 95 ? -14.883 13.329 7.572 1.00 69.81 95 ASP A CA 1
ATOM 764 C C . ASP A 1 95 ? -14.988 11.887 7.035 1.00 69.81 95 ASP A C 1
ATOM 766 O O . ASP A 1 95 ? -15.026 10.896 7.767 1.00 69.81 95 ASP A O 1
ATOM 770 N N . ASN A 1 96 ? -14.991 11.730 5.709 1.00 67.94 96 ASN A N 1
ATOM 771 C CA . ASN A 1 96 ? -15.029 10.415 5.051 1.00 67.94 96 ASN A CA 1
ATOM 772 C C . ASN A 1 96 ? -13.792 9.522 5.320 1.00 67.94 96 ASN A C 1
ATOM 774 O O . ASN A 1 96 ? -13.733 8.402 4.807 1.00 67.94 96 ASN A O 1
ATOM 778 N N . ASP A 1 97 ? -12.829 9.988 6.121 1.00 82.25 97 ASP A N 1
ATOM 779 C CA . ASP A 1 97 ? -11.623 9.266 6.537 1.00 82.25 97 ASP A CA 1
ATOM 780 C C . ASP A 1 97 ? -11.844 8.481 7.840 1.00 82.25 97 ASP A C 1
ATOM 782 O O . ASP A 1 97 ? -11.034 8.539 8.755 1.00 82.25 97 ASP A O 1
ATOM 786 N N . VAL A 1 98 ? -12.937 7.722 7.933 1.00 88.75 98 VAL A N 1
ATOM 787 C CA . VAL A 1 98 ? -13.185 6.820 9.065 1.00 88.75 98 VAL A CA 1
ATOM 788 C C . VAL A 1 98 ? -13.771 5.480 8.635 1.00 88.75 98 VAL A C 1
ATOM 790 O O . VAL A 1 98 ? -14.493 5.396 7.6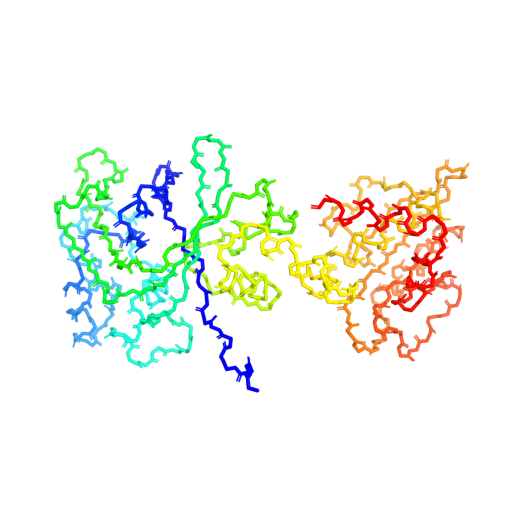34 1.00 88.75 98 VAL A O 1
ATOM 793 N N . MET A 1 99 ? -13.485 4.434 9.412 1.00 91.50 99 MET A N 1
ATOM 794 C CA . MET A 1 99 ? -14.045 3.103 9.201 1.00 91.50 99 MET A CA 1
ATOM 795 C C . MET A 1 99 ? -15.544 3.088 9.482 1.00 91.50 99 MET A C 1
ATOM 797 O O . MET A 1 99 ? -15.996 3.641 10.481 1.00 91.50 99 MET A O 1
ATOM 801 N N . LEU A 1 100 ? -16.316 2.383 8.656 1.00 90.38 100 LEU A N 1
ATOM 802 C CA . LEU A 1 100 ? -17.690 2.001 8.999 1.00 90.38 100 LEU A CA 1
ATOM 803 C C . LEU A 1 100 ? -17.808 0.488 9.169 1.00 90.38 100 LEU A C 1
ATOM 805 O O . LEU A 1 100 ? -16.857 -0.273 9.001 1.00 90.38 100 LEU A O 1
ATOM 809 N N . GLU A 1 101 ? -18.992 0.040 9.564 1.00 88.69 101 GLU A N 1
ATOM 810 C CA . GLU A 1 101 ? -19.375 -1.357 9.404 1.00 88.69 101 GLU A CA 1
ATOM 811 C C . GLU A 1 101 ? -19.254 -1.789 7.938 1.00 88.69 101 GLU A C 1
ATOM 813 O O . GLU A 1 101 ? -19.439 -0.979 7.027 1.00 88.69 101 GLU A O 1
ATOM 818 N N . ASN A 1 102 ? -18.938 -3.067 7.717 1.00 90.31 102 ASN A N 1
ATOM 819 C CA . ASN A 1 102 ? -18.822 -3.701 6.408 1.00 90.31 102 ASN A CA 1
ATOM 820 C C . ASN A 1 102 ? -17.662 -3.226 5.514 1.00 90.31 102 ASN A C 1
ATOM 822 O O . ASN A 1 102 ? -17.496 -3.791 4.425 1.00 90.31 102 ASN A O 1
ATOM 826 N N . ASP A 1 103 ? -16.863 -2.250 5.961 1.00 93.62 103 ASP A N 1
ATOM 827 C CA . ASP A 1 103 ? -15.599 -1.879 5.322 1.00 93.62 103 ASP A CA 1
ATOM 828 C C . ASP A 1 103 ? -14.629 -3.069 5.316 1.00 93.62 103 ASP A C 1
ATOM 830 O O . ASP A 1 103 ? -14.620 -3.894 6.237 1.00 93.62 103 ASP A O 1
ATOM 834 N N . TRP A 1 104 ? -13.785 -3.146 4.287 1.00 95.19 104 TRP A N 1
ATOM 835 C CA . TRP A 1 104 ? -12.734 -4.157 4.233 1.00 95.19 104 TRP A CA 1
ATOM 836 C C . TRP A 1 104 ? -11.545 -3.750 5.091 1.00 95.19 104 TRP A C 1
ATOM 838 O O . TRP A 1 104 ? -11.133 -2.589 5.115 1.00 95.19 104 TRP A O 1
ATOM 848 N N . VAL A 1 105 ? -10.937 -4.736 5.734 1.00 96.38 105 VAL A N 1
ATOM 849 C CA . VAL A 1 105 ? -9.675 -4.609 6.450 1.00 96.38 105 VAL A CA 1
ATOM 850 C C . VAL A 1 105 ? -8.650 -5.572 5.891 1.00 96.38 105 VAL A C 1
ATOM 852 O O . VAL A 1 105 ? -8.940 -6.743 5.657 1.00 96.38 105 VAL A O 1
ATOM 855 N N . VAL A 1 106 ? -7.441 -5.061 5.698 1.00 97.06 106 VAL A N 1
ATOM 856 C CA . VAL A 1 106 ? -6.244 -5.809 5.350 1.00 97.06 106 VAL A CA 1
ATOM 857 C C . VAL A 1 106 ? -5.345 -5.869 6.566 1.00 97.06 106 VAL A C 1
ATOM 859 O O . VAL A 1 106 ? -4.950 -4.836 7.114 1.00 97.06 106 VAL A O 1
ATOM 862 N N . VAL A 1 107 ? -4.955 -7.081 6.923 1.00 95.94 107 VAL A N 1
ATOM 863 C CA . VAL A 1 107 ? -3.983 -7.365 7.973 1.00 95.94 107 VAL A CA 1
ATOM 864 C C . VAL A 1 107 ? -2.827 -8.115 7.331 1.00 95.94 107 VAL A C 1
ATOM 866 O O . VAL A 1 107 ? -3.033 -9.027 6.540 1.00 95.94 107 VAL A O 1
ATOM 869 N N . CYS A 1 108 ? -1.594 -7.719 7.622 1.00 94.38 108 CYS A N 1
ATOM 870 C CA . CYS A 1 108 ? -0.415 -8.421 7.121 1.00 94.38 108 CYS A CA 1
ATOM 871 C C . CYS A 1 108 ? 0.257 -9.118 8.293 1.00 94.38 108 CYS A C 1
ATOM 873 O O . CYS A 1 108 ? 0.666 -8.442 9.233 1.00 94.38 108 CYS A O 1
ATOM 875 N N . SER A 1 109 ? 0.379 -10.439 8.224 1.00 92.88 109 SER A N 1
ATOM 876 C CA . SER A 1 109 ? 1.012 -11.244 9.264 1.00 92.88 109 SER A CA 1
ATOM 877 C C . SER A 1 109 ? 2.288 -11.912 8.753 1.00 92.88 109 SER A C 1
ATOM 879 O O . SER A 1 109 ? 2.558 -11.957 7.546 1.00 92.88 109 SER A O 1
ATOM 881 N N . ASN A 1 110 ? 3.076 -12.439 9.686 1.00 88.31 110 ASN A N 1
ATOM 882 C CA . ASN A 1 110 ? 4.195 -13.328 9.400 1.00 88.31 110 ASN A CA 1
ATOM 883 C C . ASN A 1 110 ? 4.003 -14.640 10.169 1.00 88.31 110 ASN A C 1
ATOM 885 O O . ASN A 1 110 ? 4.650 -14.879 11.187 1.00 88.31 110 ASN A O 1
ATOM 889 N N . ASP A 1 111 ? 3.082 -15.472 9.691 1.00 79.06 111 ASP A N 1
ATOM 890 C CA . ASP A 1 111 ? 2.798 -16.780 10.276 1.00 79.06 111 ASP A CA 1
ATOM 891 C C . ASP A 1 111 ? 3.852 -17.797 9.830 1.00 79.06 111 ASP A C 1
ATOM 893 O O . ASP A 1 111 ? 4.008 -18.046 8.639 1.00 79.06 111 ASP A O 1
ATOM 897 N N . SER A 1 112 ? 4.577 -18.409 10.772 1.00 76.88 112 SER A N 1
ATOM 898 C CA . SER A 1 112 ? 5.504 -19.519 10.480 1.00 76.88 112 SER A CA 1
ATOM 899 C C . SER A 1 112 ? 6.525 -19.212 9.365 1.00 76.88 112 SER A C 1
ATOM 901 O O . SER A 1 112 ? 6.806 -20.060 8.522 1.00 76.88 112 SER A O 1
ATOM 903 N N . ASN A 1 113 ? 7.087 -17.994 9.364 1.00 77.94 113 ASN A N 1
ATOM 904 C CA . ASN A 1 113 ? 7.996 -17.455 8.333 1.00 77.94 113 ASN A CA 1
ATOM 905 C C . ASN A 1 113 ? 7.371 -17.260 6.939 1.00 77.94 113 ASN A C 1
ATOM 907 O O . ASN A 1 113 ? 8.083 -16.980 5.972 1.00 77.94 113 ASN A O 1
ATOM 911 N N . GLN A 1 114 ? 6.049 -17.361 6.826 1.00 87.00 114 GLN A N 1
ATOM 912 C CA . GLN A 1 114 ? 5.296 -17.059 5.622 1.00 87.00 114 GLN A CA 1
ATOM 913 C C . GLN A 1 114 ? 4.518 -15.756 5.811 1.00 87.00 114 GLN A C 1
ATOM 915 O O . GLN A 1 114 ? 3.549 -15.665 6.567 1.00 87.00 114 GLN A O 1
ATOM 920 N N . LYS A 1 115 ? 4.924 -14.724 5.068 1.00 92.56 115 LYS A N 1
ATOM 921 C CA . LYS A 1 115 ? 4.163 -13.475 5.011 1.00 92.56 115 LYS A CA 1
ATOM 922 C C . LYS A 1 115 ? 2.818 -13.728 4.340 1.00 92.56 115 LYS A C 1
ATOM 924 O O . LYS A 1 115 ? 2.779 -14.257 3.227 1.00 92.56 115 LYS A O 1
ATOM 929 N N . THR A 1 116 ? 1.740 -13.301 4.984 1.00 95.50 116 THR A N 1
ATOM 930 C CA . THR A 1 116 ? 0.373 -13.506 4.497 1.00 95.50 116 THR A CA 1
ATOM 931 C C . THR A 1 116 ? -0.386 -12.187 4.502 1.00 95.50 116 THR A C 1
ATOM 933 O O . THR A 1 116 ? -0.284 -11.399 5.443 1.00 95.50 116 THR A O 1
ATOM 936 N N . ILE A 1 117 ? -1.136 -11.932 3.428 1.00 96.56 117 ILE A N 1
ATOM 937 C CA . ILE A 1 117 ? -2.121 -10.853 3.373 1.00 96.56 117 ILE A CA 1
ATOM 938 C C . ILE A 1 117 ? -3.470 -11.453 3.749 1.00 96.56 117 ILE A C 1
ATOM 940 O O . ILE A 1 117 ? -4.018 -12.292 3.035 1.00 96.56 117 ILE A O 1
ATOM 944 N N . HIS A 1 118 ? -4.003 -11.005 4.868 1.00 97.25 118 HIS A N 1
ATOM 945 C CA . HIS A 1 118 ? -5.341 -11.311 5.328 1.00 97.25 118 HIS A CA 1
ATOM 946 C C . HIS A 1 118 ? -6.292 -10.195 4.930 1.00 97.25 118 HIS A C 1
ATOM 948 O O . HIS A 1 118 ? -5.934 -9.019 4.989 1.00 97.25 118 HIS A O 1
ATOM 954 N N . LEU A 1 119 ? -7.502 -10.565 4.539 1.00 96.62 119 LEU A N 1
ATOM 955 C CA . LEU A 1 119 ? -8.542 -9.645 4.117 1.00 96.62 119 LEU A CA 1
ATOM 956 C C . LEU A 1 119 ? -9.880 -10.087 4.712 1.00 96.62 119 LEU A C 1
ATOM 958 O O . LEU A 1 119 ? -10.208 -11.266 4.664 1.00 96.62 119 LEU A O 1
ATOM 962 N N . GLY A 1 120 ? -10.665 -9.174 5.272 1.00 96.50 120 GLY A N 1
ATOM 963 C CA . GLY A 1 120 ? -11.997 -9.482 5.804 1.00 96.50 120 GLY A CA 1
ATOM 964 C C . GLY A 1 120 ? -12.829 -8.225 5.993 1.00 96.50 120 GLY A C 1
ATOM 965 O O . GLY A 1 120 ? -12.340 -7.124 5.753 1.00 96.50 120 GLY A O 1
ATOM 966 N N . ARG A 1 121 ? -14.088 -8.368 6.396 1.00 95.88 121 ARG A N 1
ATOM 967 C CA . ARG A 1 121 ? -15.017 -7.244 6.559 1.00 95.88 121 ARG A CA 1
ATOM 968 C C . ARG A 1 121 ? -15.307 -6.983 8.021 1.00 95.88 121 ARG A C 1
ATOM 970 O O . ARG A 1 121 ? -15.549 -7.918 8.777 1.00 95.88 121 ARG A O 1
ATOM 977 N N . LEU A 1 122 ? -15.309 -5.713 8.402 1.00 95.44 122 LEU A N 1
ATOM 978 C CA . LEU A 1 122 ? -15.642 -5.294 9.758 1.00 95.44 122 LEU A CA 1
ATOM 979 C C . LEU A 1 122 ? -17.109 -5.578 10.068 1.00 95.44 122 LEU A C 1
ATOM 981 O O . LEU A 1 122 ? -17.989 -5.250 9.271 1.00 95.44 122 LEU A O 1
ATOM 985 N N . LYS A 1 123 ? -17.368 -6.111 11.257 1.00 94.06 123 LYS A N 1
ATOM 986 C CA . LYS A 1 123 ? -18.708 -6.360 11.782 1.00 94.06 123 LYS A CA 1
ATOM 987 C C . LYS A 1 123 ? -18.861 -5.716 13.154 1.00 94.06 123 LYS A C 1
ATOM 989 O O . LYS A 1 123 ? -17.989 -5.857 14.012 1.00 94.06 123 LYS A O 1
ATOM 994 N N . GLY A 1 124 ? -19.993 -5.043 13.356 1.00 89.25 124 GLY A N 1
ATOM 995 C CA . GLY A 1 124 ? -20.329 -4.419 14.629 1.00 89.25 124 GLY A CA 1
ATOM 996 C C . GLY A 1 124 ? -19.431 -3.240 15.016 1.00 89.25 124 GLY A C 1
ATOM 997 O O . GLY A 1 124 ? -18.614 -2.736 14.230 1.00 89.25 124 GLY A O 1
ATOM 998 N N . GLU A 1 125 ? -19.638 -2.790 16.248 1.00 90.88 125 GLU A N 1
ATOM 999 C CA . GLU A 1 125 ? -18.970 -1.645 16.867 1.00 90.88 125 GLU A CA 1
ATOM 1000 C C . GLU A 1 125 ? -17.666 -2.055 17.569 1.00 90.88 125 GLU A C 1
ATOM 1002 O O . GLU A 1 125 ? -17.485 -3.239 17.874 1.00 90.88 125 GLU A O 1
ATOM 1007 N N . PRO A 1 126 ? -16.742 -1.105 17.811 1.00 93.00 126 PRO A N 1
ATOM 1008 C CA . PRO A 1 126 ? -15.598 -1.327 18.688 1.00 93.00 126 PRO A CA 1
ATOM 1009 C C . PRO A 1 126 ? -16.027 -1.798 20.081 1.00 93.00 126 PRO A C 1
ATOM 1011 O O . PRO A 1 126 ? -16.948 -1.240 20.672 1.00 93.00 126 PRO A O 1
ATOM 1014 N N . LYS A 1 127 ? -15.329 -2.803 20.605 1.00 94.69 127 LYS A N 1
ATOM 1015 C CA . LYS A 1 127 ? -15.515 -3.374 21.943 1.00 94.69 127 LYS A CA 1
ATOM 1016 C C . LYS A 1 127 ? -14.169 -3.451 22.656 1.00 94.69 127 LYS A C 1
ATOM 1018 O O . LYS A 1 127 ? -13.124 -3.484 22.004 1.00 94.69 127 LYS A O 1
ATOM 1023 N N . ASP A 1 128 ? -14.201 -3.547 23.973 1.00 95.44 128 ASP A N 1
ATOM 1024 C CA . ASP A 1 128 ? -13.070 -3.956 24.797 1.00 95.44 128 ASP A CA 1
ATOM 1025 C C . ASP A 1 128 ? -13.531 -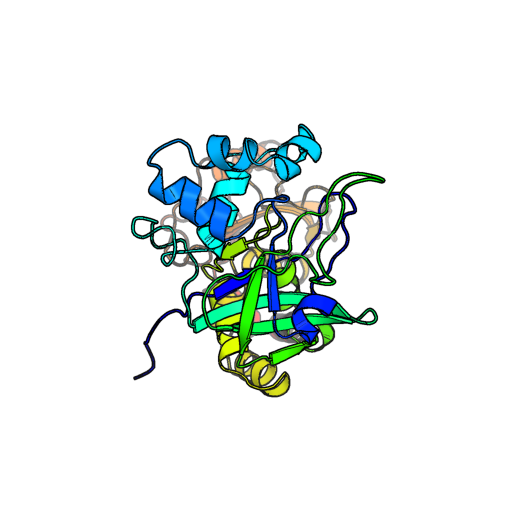4.938 25.882 1.00 95.44 128 ASP A C 1
ATOM 1027 O O . ASP A 1 128 ? -14.710 -5.005 26.225 1.00 95.44 128 ASP A O 1
ATOM 1031 N N . ASP A 1 129 ? -12.597 -5.745 26.380 1.00 94.94 129 ASP A N 1
ATOM 1032 C CA . ASP A 1 129 ? -12.812 -6.660 27.503 1.00 94.94 129 ASP A CA 1
ATOM 1033 C C . ASP A 1 129 ? -11.585 -6.584 28.417 1.00 94.94 129 ASP A C 1
ATOM 1035 O O . ASP A 1 129 ? -10.446 -6.762 27.975 1.00 94.94 129 ASP A O 1
ATOM 1039 N N . SER A 1 130 ? -11.801 -6.315 29.705 1.00 92.69 130 SER A N 1
ATOM 1040 C CA . SER A 1 130 ? -10.736 -6.182 30.705 1.00 92.69 130 SER A CA 1
ATOM 1041 C C . SER A 1 130 ? -9.930 -7.472 30.900 1.00 92.69 130 SER A C 1
ATOM 1043 O O . SER A 1 130 ? -8.742 -7.416 31.238 1.00 92.69 130 SER A O 1
ATOM 1045 N N . ASN A 1 131 ? -10.525 -8.627 30.594 1.00 94.25 131 ASN A N 1
ATOM 1046 C CA . ASN A 1 131 ? -9.884 -9.938 30.669 1.00 94.25 131 ASN A CA 1
ATOM 1047 C C . ASN A 1 131 ? -9.336 -10.428 29.322 1.00 94.25 131 ASN A C 1
ATOM 1049 O O . ASN A 1 131 ? -8.849 -11.558 29.238 1.00 94.25 131 ASN A O 1
ATOM 1053 N N . HIS A 1 132 ? -9.369 -9.597 28.276 1.00 96.31 132 HIS A N 1
ATOM 1054 C CA . HIS A 1 132 ? -8.910 -9.998 26.954 1.00 96.31 132 HIS A CA 1
ATOM 1055 C C . HIS A 1 132 ? -7.424 -10.396 26.957 1.00 96.31 132 HIS A C 1
ATOM 1057 O O . HIS A 1 132 ? -6.558 -9.676 27.460 1.00 96.31 132 HIS A O 1
ATOM 1063 N N . GLU A 1 133 ? -7.089 -11.530 26.335 1.00 94.19 133 GLU A N 1
ATOM 1064 C CA . GLU A 1 133 ? -5.715 -12.069 26.305 1.00 94.19 133 GLU A CA 1
ATOM 1065 C C . GLU A 1 133 ? -4.709 -11.146 25.596 1.00 94.19 133 GLU A C 1
ATOM 1067 O O . GLU A 1 133 ? -3.494 -11.179 25.848 1.00 94.19 133 GLU A O 1
ATOM 1072 N N . LEU A 1 134 ? -5.220 -10.308 24.693 1.00 94.50 134 LEU A N 1
ATOM 1073 C CA . LEU A 1 134 ? -4.429 -9.307 23.992 1.00 94.50 134 LEU A CA 1
ATOM 1074 C C . LEU A 1 134 ? -4.227 -8.017 24.794 1.00 94.50 134 LEU A C 1
ATOM 1076 O O . LEU A 1 134 ? -3.484 -7.168 24.325 1.00 94.50 134 LEU A O 1
ATOM 1080 N N . ASN A 1 135 ? -4.772 -7.866 26.004 1.00 94.69 135 ASN A N 1
ATOM 1081 C CA . ASN A 1 135 ? -4.418 -6.744 26.881 1.00 94.69 135 ASN A CA 1
ATOM 1082 C C . ASN A 1 135 ? -2.936 -6.846 27.278 1.00 94.69 135 ASN A C 1
ATOM 1084 O O . ASN A 1 135 ? -2.487 -7.899 27.750 1.00 94.69 135 ASN A O 1
ATOM 1088 N N . LYS A 1 136 ? -2.157 -5.773 27.085 1.00 91.50 136 LYS A N 1
ATOM 1089 C CA . LYS A 1 136 ? -0.695 -5.766 27.294 1.00 91.50 136 LYS A CA 1
ATOM 1090 C C . LYS A 1 136 ? -0.270 -4.644 28.219 1.00 91.50 136 LYS A C 1
ATOM 1092 O O . LYS A 1 136 ? -0.831 -3.566 28.182 1.00 91.50 136 LYS A O 1
ATOM 1097 N N . SER A 1 137 ? 0.737 -4.915 29.040 1.00 87.62 137 SER A N 1
ATOM 1098 C CA . SER A 1 137 ? 1.356 -3.903 29.890 1.00 87.62 137 SER A CA 1
ATOM 1099 C C . SER A 1 137 ? 2.646 -3.394 29.230 1.00 87.62 137 SER A C 1
ATOM 1101 O O . SER A 1 137 ? 3.408 -4.213 28.690 1.00 87.62 137 SER A O 1
ATOM 1103 N N . PRO A 1 138 ? 2.888 -2.069 29.189 1.00 82.75 138 PRO A N 1
ATOM 1104 C CA . PRO A 1 138 ? 4.075 -1.503 28.549 1.00 82.75 138 PRO A CA 1
ATOM 1105 C C . PRO A 1 138 ? 5.362 -1.846 29.308 1.00 82.75 138 PRO A C 1
ATOM 1107 O O . PRO A 1 138 ? 6.387 -2.085 28.672 1.00 82.75 138 PRO A O 1
ATOM 1110 N N . HIS A 1 139 ? 5.306 -1.953 30.636 1.00 78.94 139 HIS A N 1
ATOM 1111 C CA . HIS A 1 139 ? 6.439 -2.286 31.499 1.00 78.94 139 HIS A CA 1
ATOM 1112 C C . HIS A 1 139 ? 5.978 -2.999 32.775 1.00 78.94 139 HIS A C 1
ATOM 1114 O O . HIS A 1 139 ? 4.794 -3.017 33.104 1.00 78.94 139 HIS A O 1
ATOM 1120 N N . ASP A 1 140 ? 6.912 -3.620 33.489 1.00 75.38 140 ASP A N 1
ATOM 1121 C CA . ASP A 1 140 ? 6.590 -4.400 34.681 1.00 75.38 140 ASP A CA 1
ATOM 1122 C C . ASP A 1 140 ? 5.919 -3.508 35.744 1.00 75.38 140 ASP A C 1
ATOM 1124 O O . ASP A 1 140 ? 6.424 -2.438 36.078 1.00 75.38 140 ASP A O 1
ATOM 1128 N N . ASN A 1 141 ? 4.778 -3.965 36.274 1.00 78.44 141 ASN A N 1
ATOM 1129 C CA . ASN A 1 141 ? 3.904 -3.270 37.236 1.00 78.44 141 ASN A CA 1
ATOM 1130 C C . ASN A 1 141 ? 3.027 -2.124 36.694 1.00 78.44 141 ASN A C 1
ATOM 1132 O O . ASN A 1 141 ? 2.265 -1.560 37.476 1.00 78.44 141 ASN A O 1
ATOM 1136 N N . ALA A 1 142 ? 3.056 -1.809 35.394 1.00 82.69 142 ALA A N 1
ATOM 1137 C CA . ALA A 1 142 ? 2.063 -0.904 34.809 1.00 82.69 142 ALA A CA 1
ATOM 1138 C C . ALA A 1 142 ? 0.710 -1.605 34.599 1.00 82.69 142 ALA A C 1
ATOM 1140 O O . ALA A 1 142 ? 0.686 -2.816 34.313 1.00 82.69 142 ALA A O 1
ATOM 1141 N N . PRO A 1 143 ? -0.415 -0.865 34.647 1.00 87.56 143 PRO A N 1
ATOM 1142 C CA . PRO A 1 143 ? -1.696 -1.402 34.212 1.00 87.56 143 PRO A CA 1
ATOM 1143 C C . PRO A 1 143 ? -1.622 -1.859 32.752 1.00 87.56 143 PRO A C 1
ATOM 1145 O O . PRO A 1 143 ? -0.731 -1.489 31.984 1.00 87.56 143 PRO A O 1
ATOM 1148 N N . LYS A 1 144 ? -2.558 -2.724 32.359 1.00 91.19 144 LYS A N 1
ATOM 1149 C CA . LYS A 1 144 ? -2.631 -3.184 30.973 1.00 91.19 144 LYS A CA 1
ATOM 1150 C C . LYS A 1 144 ? -3.327 -2.127 30.122 1.00 91.19 144 LYS A C 1
ATOM 1152 O O . LYS A 1 144 ? -4.423 -1.688 30.456 1.00 91.19 144 LYS A O 1
ATOM 1157 N N . GLU A 1 145 ? -2.738 -1.797 28.983 1.00 93.75 145 GLU A N 1
ATOM 1158 C CA . GLU A 1 145 ? -3.480 -1.228 27.869 1.00 93.75 145 GLU A CA 1
ATOM 1159 C C . GLU A 1 145 ? -4.555 -2.220 27.419 1.00 93.75 145 GLU A C 1
ATOM 1161 O O . GLU A 1 145 ? -4.276 -3.409 27.199 1.00 93.75 145 GLU A O 1
ATOM 1166 N N . LEU A 1 146 ? -5.787 -1.725 27.284 1.00 95.75 146 LEU A N 1
ATOM 1167 C CA . LEU A 1 146 ? -6.915 -2.547 26.859 1.00 95.75 146 LEU A CA 1
ATOM 1168 C C . LEU A 1 146 ? -6.937 -2.642 25.332 1.00 95.75 146 LEU A C 1
ATOM 1170 O O . LEU A 1 146 ? -6.807 -1.632 24.632 1.00 95.75 146 LEU A O 1
ATOM 1174 N N . TRP A 1 147 ? -7.130 -3.853 24.825 1.00 96.50 147 TRP A N 1
ATOM 1175 C CA . TRP A 1 147 ? -7.337 -4.145 23.415 1.00 96.50 147 TRP A CA 1
ATOM 1176 C C . TRP A 1 147 ? -8.728 -3.676 22.995 1.00 96.50 147 TRP A C 1
ATOM 1178 O O . TRP A 1 147 ? -9.726 -4.247 23.433 1.00 96.50 147 TRP A O 1
ATOM 1188 N N . LYS A 1 148 ? -8.798 -2.643 22.148 1.00 96.75 148 LYS A N 1
ATOM 1189 C CA . LYS A 1 148 ? -10.065 -2.213 21.541 1.00 96.75 148 LYS A CA 1
ATOM 1190 C C . LYS A 1 148 ? -10.170 -2.816 20.154 1.00 96.75 148 LYS A C 1
ATOM 1192 O O . LYS A 1 148 ? -9.297 -2.573 19.318 1.00 96.75 148 LYS A O 1
ATOM 1197 N N . PHE A 1 149 ? -11.214 -3.591 19.902 1.00 97.25 149 PHE A N 1
ATOM 1198 C CA . PHE A 1 149 ? -11.302 -4.430 18.713 1.00 97.25 149 PHE A CA 1
ATOM 1199 C C . PHE A 1 149 ? -12.684 -4.441 18.076 1.00 97.25 149 PHE A C 1
ATOM 1201 O O . PHE A 1 149 ? -13.686 -4.077 18.683 1.00 97.25 149 PHE A O 1
ATOM 1208 N N . ARG A 1 150 ? -12.721 -4.871 16.817 1.00 96.94 150 ARG A N 1
ATOM 1209 C CA . ARG A 1 150 ? -13.932 -5.141 16.041 1.00 96.94 150 ARG A CA 1
ATOM 1210 C C . ARG A 1 150 ? -13.858 -6.555 15.485 1.00 96.94 150 ARG A C 1
ATOM 1212 O O . ARG A 1 150 ? -12.771 -7.040 15.162 1.00 96.94 150 ARG A O 1
ATOM 1219 N N . GLU A 1 151 ? -15.015 -7.194 15.350 1.00 97.50 151 GLU A N 1
ATOM 1220 C CA . GLU A 1 151 ? -15.123 -8.510 14.718 1.00 97.50 151 GLU A CA 1
ATOM 1221 C C . GLU A 1 151 ? -14.878 -8.404 13.207 1.00 97.50 151 GLU A C 1
ATOM 1223 O O . GLU A 1 151 ? -15.210 -7.401 12.566 1.00 97.50 151 GLU A O 1
ATOM 1228 N N . VAL A 1 152 ? -14.337 -9.472 12.626 1.00 97.56 152 VAL A N 1
ATOM 1229 C CA . VAL A 1 152 ? -14.087 -9.605 11.193 1.00 97.56 152 VAL A CA 1
ATOM 1230 C C . VAL A 1 152 ? -14.796 -10.834 10.638 1.00 97.56 152 VAL A C 1
ATOM 1232 O O . VAL A 1 152 ? -14.571 -11.961 11.074 1.00 97.56 152 VAL A O 1
ATOM 1235 N N . ILE A 1 153 ? -15.607 -10.622 9.607 1.00 96.62 153 ILE A N 1
ATOM 1236 C CA . ILE A 1 153 ? -16.292 -11.664 8.833 1.00 96.62 153 ILE A CA 1
ATOM 1237 C C . ILE A 1 153 ? -15.714 -11.769 7.417 1.00 96.62 153 ILE A C 1
ATOM 1239 O O . ILE A 1 153 ? -14.824 -11.005 7.048 1.00 96.62 153 ILE A O 1
ATOM 1243 N N . ASP A 1 154 ? -16.183 -12.738 6.625 1.00 95.12 154 ASP A N 1
ATOM 1244 C CA . ASP A 1 154 ? -15.762 -12.946 5.227 1.00 95.12 154 ASP A CA 1
ATOM 1245 C C . ASP A 1 154 ? -14.229 -13.004 5.047 1.00 95.12 154 ASP A C 1
ATOM 1247 O O . ASP A 1 154 ? -13.662 -12.465 4.094 1.00 95.12 154 ASP A O 1
ATOM 1251 N N . ARG A 1 155 ? -13.546 -13.641 6.010 1.00 96.44 155 ARG A N 1
ATOM 1252 C CA . ARG A 1 155 ? -12.082 -13.705 6.092 1.00 96.44 155 ARG A CA 1
ATOM 1253 C C . ARG A 1 155 ? -11.484 -14.530 4.949 1.00 96.44 155 ARG A C 1
ATOM 1255 O O . ARG A 1 155 ? -11.874 -15.672 4.720 1.00 96.44 155 ARG A O 1
ATOM 1262 N N . LYS A 1 156 ? -10.463 -13.973 4.305 1.00 95.88 156 LYS A N 1
ATOM 1263 C CA . LYS A 1 156 ? -9.623 -14.582 3.269 1.00 95.88 156 LYS A CA 1
ATOM 1264 C C . LYS A 1 156 ? -8.154 -14.377 3.625 1.00 95.88 156 LYS A C 1
ATOM 1266 O O . LYS A 1 156 ? -7.796 -13.381 4.252 1.00 95.88 156 LYS A O 1
ATOM 1271 N N . SER A 1 157 ? -7.303 -15.303 3.201 1.00 96.06 157 SER A N 1
ATOM 1272 C CA . SER A 1 157 ? -5.863 -15.255 3.456 1.00 96.06 157 SER A CA 1
ATOM 1273 C C . SER A 1 157 ? -5.110 -15.642 2.194 1.00 96.06 157 SER A C 1
ATOM 1275 O O . SER A 1 157 ? -5.381 -16.687 1.605 1.00 96.06 157 SER A O 1
ATOM 1277 N N . PHE A 1 158 ? -4.148 -14.817 1.800 1.00 96.12 158 PHE A N 1
ATOM 1278 C CA . PHE A 1 158 ? -3.352 -15.008 0.598 1.00 96.12 158 PHE A CA 1
ATOM 1279 C C . PHE A 1 158 ? -1.868 -15.028 0.966 1.00 96.12 158 PHE A C 1
ATOM 1281 O O . PHE A 1 158 ? -1.328 -14.001 1.395 1.00 96.12 158 PHE A O 1
ATOM 1288 N N . PRO A 1 159 ? -1.189 -16.175 0.807 1.00 94.94 159 PRO A N 1
ATOM 1289 C CA . PRO A 1 159 ? 0.250 -16.243 0.977 1.00 94.94 159 PRO A CA 1
ATOM 1290 C C . PRO A 1 159 ? 0.964 -15.300 0.015 1.00 94.94 159 PRO A C 1
ATOM 1292 O O . PRO A 1 159 ? 0.829 -15.416 -1.203 1.00 94.94 159 PRO A O 1
ATOM 1295 N N . LEU A 1 160 ? 1.764 -14.387 0.556 1.00 93.12 160 LEU A N 1
ATOM 1296 C CA . LEU A 1 160 ? 2.432 -13.354 -0.230 1.00 93.12 160 LEU A CA 1
ATOM 1297 C C . LEU A 1 160 ? 3.440 -13.934 -1.228 1.00 93.12 160 LEU A C 1
ATOM 1299 O O . LEU A 1 160 ? 3.678 -13.349 -2.277 1.00 93.12 160 LEU A O 1
ATOM 1303 N N . SER A 1 161 ? 4.020 -15.094 -0.912 1.00 92.06 161 SER A N 1
ATOM 1304 C CA . SER A 1 161 ? 4.940 -15.823 -1.791 1.00 92.06 161 SER A CA 1
ATOM 1305 C C . SER A 1 161 ? 4.277 -16.374 -3.054 1.00 92.06 161 SER A C 1
ATOM 1307 O O . SER A 1 161 ? 4.981 -16.737 -3.987 1.00 92.06 161 SER A O 1
ATOM 1309 N N . ALA A 1 162 ? 2.947 -16.481 -3.069 1.00 92.56 162 ALA A N 1
ATOM 1310 C CA . ALA A 1 162 ? 2.185 -17.021 -4.190 1.00 92.56 162 ALA A CA 1
ATOM 1311 C C . ALA A 1 162 ? 1.418 -15.932 -4.965 1.00 92.56 162 ALA A C 1
ATOM 1313 O O . ALA A 1 162 ? 0.775 -16.227 -5.972 1.00 92.56 162 ALA A O 1
ATOM 1314 N N . LEU A 1 163 ? 1.473 -14.682 -4.504 1.00 92.88 163 LEU A N 1
ATOM 1315 C CA . LEU A 1 163 ? 0.924 -13.522 -5.200 1.00 92.88 163 LEU A CA 1
ATOM 1316 C C . LEU A 1 163 ? 1.993 -12.878 -6.101 1.00 92.88 163 LEU A C 1
ATOM 1318 O O . LEU A 1 163 ? 3.177 -13.017 -5.796 1.00 92.88 163 LEU A O 1
ATOM 1322 N N . PRO A 1 164 ? 1.592 -12.134 -7.152 1.00 89.94 164 PRO A N 1
ATOM 1323 C CA . PRO A 1 164 ? 2.516 -11.291 -7.911 1.00 89.94 164 PRO A CA 1
ATOM 1324 C C . PRO A 1 164 ? 3.332 -10.351 -7.013 1.00 89.94 164 PRO A C 1
ATOM 1326 O O . PRO A 1 164 ? 2.815 -9.830 -6.014 1.00 89.94 164 PRO A O 1
ATOM 1329 N N . ASP A 1 165 ? 4.580 -10.079 -7.390 1.00 87.12 165 ASP A N 1
ATOM 1330 C CA . ASP A 1 165 ? 5.560 -9.388 -6.548 1.00 87.12 165 ASP A CA 1
ATOM 1331 C C . ASP A 1 165 ? 5.111 -8.013 -6.036 1.00 87.12 165 ASP A C 1
ATOM 1333 O O . ASP A 1 165 ? 5.457 -7.630 -4.915 1.00 87.12 165 ASP A O 1
ATOM 1337 N N . PHE A 1 166 ? 4.287 -7.278 -6.788 1.00 85.50 166 PHE A N 1
ATOM 1338 C CA . PHE A 1 166 ? 3.804 -5.961 -6.355 1.00 85.50 166 PHE A CA 1
ATOM 1339 C C . PHE A 1 166 ? 2.978 -6.018 -5.059 1.00 85.50 166 PHE A C 1
ATOM 1341 O O . PHE A 1 166 ? 2.984 -5.061 -4.279 1.00 85.50 166 PHE A O 1
ATOM 1348 N N . TYR A 1 167 ? 2.326 -7.148 -4.755 1.00 91.38 167 TYR A N 1
ATOM 1349 C CA . TYR A 1 167 ? 1.624 -7.320 -3.483 1.00 91.38 167 TYR A CA 1
ATOM 1350 C C . TYR A 1 167 ? 2.577 -7.256 -2.283 1.00 91.38 167 TYR A C 1
ATOM 1352 O O . TYR A 1 167 ? 2.140 -6.946 -1.172 1.00 91.38 167 TYR A O 1
ATOM 1360 N N . ARG A 1 168 ? 3.892 -7.454 -2.475 1.00 88.62 168 ARG A N 1
ATOM 1361 C CA . ARG A 1 168 ? 4.907 -7.307 -1.413 1.00 88.62 168 ARG A CA 1
ATOM 1362 C C . ARG A 1 168 ? 5.040 -5.885 -0.886 1.00 88.62 168 ARG A C 1
ATOM 1364 O O . ARG A 1 168 ? 5.593 -5.688 0.199 1.00 88.62 168 ARG A O 1
ATOM 1371 N N . LEU A 1 169 ? 4.501 -4.909 -1.610 1.00 87.19 169 LEU A N 1
ATOM 1372 C CA . LEU A 1 169 ? 4.443 -3.517 -1.186 1.00 87.19 169 LEU A CA 1
ATOM 1373 C C . LEU A 1 169 ? 3.241 -3.232 -0.269 1.00 87.19 169 LEU A C 1
ATOM 1375 O O . LEU A 1 169 ? 3.294 -2.289 0.518 1.00 87.19 169 LEU A O 1
ATOM 1379 N N . ILE A 1 170 ? 2.193 -4.067 -0.275 1.00 89.62 170 ILE A N 1
ATOM 1380 C CA . ILE A 1 170 ? 0.998 -3.877 0.569 1.00 89.62 170 ILE A CA 1
ATOM 1381 C C . ILE A 1 170 ? 1.335 -3.819 2.070 1.00 89.62 170 ILE A C 1
ATOM 1383 O O . ILE A 1 170 ? 0.911 -2.863 2.729 1.00 89.62 170 ILE A O 1
ATOM 1387 N N . PRO A 1 171 ? 2.163 -4.726 2.634 1.00 86.88 171 PRO A N 1
ATOM 1388 C CA . PRO A 1 171 ? 2.601 -4.616 4.029 1.00 86.88 171 PRO A CA 1
ATOM 1389 C C . PRO A 1 171 ? 3.343 -3.311 4.354 1.00 86.88 171 PRO A C 1
ATOM 1391 O O . PRO A 1 171 ? 3.435 -2.913 5.517 1.00 86.88 171 PRO A O 1
ATOM 1394 N N . GLN A 1 172 ? 3.890 -2.640 3.338 1.00 83.69 172 GLN A N 1
ATOM 1395 C CA . GLN A 1 172 ? 4.661 -1.409 3.476 1.00 83.69 172 GLN A CA 1
ATOM 1396 C C . GLN A 1 172 ? 3.798 -0.149 3.317 1.00 83.69 172 GLN A C 1
ATOM 1398 O O . GLN A 1 172 ? 4.228 0.921 3.731 1.00 83.69 172 GLN A O 1
ATOM 1403 N N . TYR A 1 173 ? 2.582 -0.241 2.783 1.00 83.38 173 TYR A N 1
ATOM 1404 C CA . TYR A 1 173 ? 1.753 0.928 2.481 1.00 83.38 173 TYR A CA 1
ATOM 1405 C C . TYR A 1 173 ? 1.275 1.684 3.732 1.00 83.38 173 TYR A C 1
ATOM 1407 O O . TYR A 1 173 ? 0.516 1.136 4.520 1.00 83.38 173 TYR A O 1
ATOM 1415 N N . GLY A 1 174 ? 1.669 2.947 3.919 1.00 75.06 174 GLY A N 1
ATOM 1416 C CA . GLY A 1 174 ? 1.342 3.711 5.133 1.00 75.06 174 GLY A CA 1
ATOM 1417 C C . GLY A 1 174 ? 2.250 3.343 6.311 1.00 75.06 174 GLY A C 1
ATOM 1418 O O . GLY A 1 174 ? 1.789 3.015 7.392 1.00 75.06 174 GLY A O 1
ATOM 1419 N N . ARG A 1 175 ? 3.574 3.296 6.129 1.00 70.94 175 ARG A N 1
ATOM 1420 C CA . ARG A 1 175 ? 4.520 2.791 7.155 1.00 70.94 175 ARG A CA 1
ATOM 1421 C C . ARG A 1 175 ? 4.400 3.432 8.550 1.00 70.94 175 ARG A C 1
ATOM 1423 O O . ARG A 1 175 ? 4.775 2.775 9.514 1.00 70.94 175 ARG A O 1
ATOM 1430 N N . GLN A 1 176 ? 3.885 4.657 8.649 1.00 69.00 176 GLN A N 1
ATOM 1431 C CA . GLN A 1 176 ? 3.980 5.529 9.830 1.00 69.00 176 GLN A CA 1
ATOM 1432 C C . GLN A 1 176 ? 2.833 5.404 10.853 1.00 69.00 176 GLN A C 1
ATOM 1434 O O . GLN A 1 176 ? 2.756 6.192 11.784 1.00 69.00 176 GLN A O 1
ATOM 1439 N N . GLY A 1 177 ? 1.934 4.433 10.714 1.00 78.00 177 GLY A N 1
ATOM 1440 C CA . GLY A 1 177 ? 0.750 4.330 11.576 1.00 78.00 177 GLY A CA 1
ATOM 1441 C C . GLY A 1 177 ? 0.032 2.981 11.509 1.00 78.00 177 GLY A C 1
ATOM 1442 O O . GLY A 1 177 ? 0.326 2.114 10.670 1.00 78.00 177 GLY A O 1
ATOM 1443 N N . ASN A 1 178 ? -0.923 2.808 12.418 1.00 86.19 178 ASN A N 1
ATOM 1444 C CA . ASN A 1 178 ? -1.613 1.535 12.592 1.00 86.19 178 ASN A CA 1
ATOM 1445 C C . ASN A 1 178 ? -2.851 1.400 11.705 1.00 86.19 178 ASN A C 1
ATOM 1447 O O . ASN A 1 178 ? -3.158 0.292 11.276 1.00 86.19 178 ASN A O 1
ATOM 1451 N N . ILE A 1 179 ? -3.501 2.513 11.361 1.00 91.62 179 ILE A N 1
ATOM 1452 C CA . ILE A 1 179 ? -4.733 2.542 10.570 1.00 91.62 179 ILE A CA 1
ATOM 1453 C C . ILE A 1 179 ? -4.538 3.430 9.344 1.00 91.62 179 ILE A C 1
ATOM 1455 O O . ILE A 1 179 ? -4.304 4.629 9.484 1.00 91.62 179 ILE A O 1
ATOM 1459 N N . PHE A 1 180 ? -4.667 2.855 8.146 1.00 91.75 180 PHE A N 1
ATOM 1460 C CA . PHE A 1 180 ? -4.589 3.607 6.889 1.00 91.75 180 PHE A CA 1
ATOM 1461 C C . PHE A 1 180 ? -5.624 3.164 5.884 1.00 91.75 180 PHE A C 1
ATOM 1463 O O . PHE A 1 180 ? -5.781 1.976 5.638 1.00 91.75 180 PHE A O 1
ATOM 1470 N N . GLN A 1 181 ? -6.253 4.120 5.219 1.00 92.00 181 GLN A N 1
ATOM 1471 C CA . GLN A 1 181 ? -7.092 3.830 4.071 1.00 92.00 181 GLN A CA 1
ATOM 1472 C C . GLN A 1 181 ? -6.224 3.608 2.828 1.00 92.00 181 GLN A C 1
ATOM 1474 O O . GLN A 1 181 ? -5.389 4.451 2.494 1.00 92.00 181 GLN A O 1
ATOM 1479 N N . PHE A 1 182 ? -6.434 2.506 2.110 1.00 91.19 182 PHE A N 1
ATOM 1480 C CA . PHE A 1 182 ? -5.826 2.330 0.794 1.00 91.19 182 PHE A CA 1
ATOM 1481 C C . PHE A 1 182 ? -6.405 3.331 -0.202 1.00 91.19 182 PHE A C 1
ATOM 1483 O O . PHE A 1 182 ? -7.619 3.520 -0.282 1.00 91.19 182 PHE A O 1
ATOM 1490 N N . ARG A 1 183 ? -5.528 3.939 -1.005 1.00 88.31 183 ARG A N 1
ATOM 1491 C CA . ARG A 1 183 ? -5.892 4.855 -2.094 1.00 88.31 183 ARG A CA 1
ATOM 1492 C C . ARG A 1 183 ? -5.124 4.513 -3.370 1.00 88.31 183 ARG A C 1
ATOM 1494 O O . ARG A 1 183 ? -4.111 3.812 -3.334 1.00 88.31 183 ARG A O 1
ATOM 1501 N N . GLY A 1 184 ? -5.620 5.011 -4.503 1.00 87.12 184 GLY A N 1
ATOM 1502 C CA . GLY A 1 184 ? -4.971 4.861 -5.805 1.00 87.12 184 GLY A CA 1
ATOM 1503 C C . GLY A 1 184 ? -4.720 3.398 -6.182 1.00 87.12 184 GLY A C 1
ATOM 1504 O O . GLY A 1 184 ? -5.608 2.551 -6.097 1.00 87.12 184 GLY A O 1
ATOM 1505 N N . ASN A 1 185 ? -3.493 3.099 -6.594 1.00 86.56 185 ASN A N 1
ATOM 1506 C CA . ASN A 1 185 ? -3.134 1.804 -7.173 1.00 86.56 185 ASN A CA 1
ATOM 1507 C C . ASN A 1 185 ? -3.125 0.662 -6.148 1.00 86.56 185 ASN A C 1
ATOM 1509 O O . ASN A 1 185 ? -3.584 -0.439 -6.447 1.00 86.56 185 ASN A O 1
ATOM 1513 N N . TYR A 1 186 ? -2.746 0.942 -4.899 1.00 88.62 186 TYR A N 1
ATOM 1514 C CA . TYR A 1 186 ? -2.843 -0.041 -3.820 1.00 88.62 186 TYR A CA 1
ATOM 1515 C C . TYR A 1 186 ? -4.296 -0.421 -3.508 1.00 88.62 186 TYR A C 1
ATOM 1517 O O . TYR A 1 186 ? -4.579 -1.580 -3.217 1.00 88.62 186 TYR A O 1
ATOM 1525 N N . LEU A 1 187 ? -5.242 0.518 -3.633 1.00 90.69 187 LEU A N 1
ATOM 1526 C CA . LEU A 1 187 ? -6.667 0.199 -3.503 1.00 90.69 187 LEU A CA 1
ATOM 1527 C C . LEU A 1 187 ? -7.144 -0.704 -4.648 1.00 90.69 187 LEU A C 1
ATOM 1529 O O . LEU A 1 187 ? -7.851 -1.677 -4.400 1.00 90.69 187 LEU A O 1
ATOM 1533 N N . LYS A 1 188 ? -6.721 -0.437 -5.893 1.00 90.19 188 LYS A N 1
ATOM 1534 C CA . LYS A 1 188 ? -7.017 -1.315 -7.041 1.00 90.19 188 LYS A CA 1
ATOM 1535 C C . LYS A 1 188 ? -6.495 -2.739 -6.800 1.00 90.19 188 LYS A C 1
ATOM 1537 O O . LYS A 1 188 ? -7.239 -3.696 -7.004 1.00 90.19 188 LYS A O 1
ATOM 1542 N N . ALA A 1 189 ? -5.266 -2.866 -6.297 1.00 90.75 189 ALA A N 1
ATOM 1543 C CA . ALA A 1 189 ? -4.635 -4.137 -5.947 1.00 90.75 189 ALA A CA 1
ATOM 1544 C C . ALA A 1 189 ? -5.424 -4.924 -4.897 1.00 90.75 189 ALA A C 1
ATOM 1546 O O . ALA A 1 189 ? -5.697 -6.113 -5.079 1.00 90.75 189 ALA A O 1
ATOM 1547 N N . VAL A 1 190 ? -5.817 -4.267 -3.806 1.00 93.00 190 VAL A N 1
ATOM 1548 C CA . VAL A 1 190 ? -6.586 -4.914 -2.738 1.00 93.00 190 VAL A CA 1
ATOM 1549 C C . VAL A 1 190 ? -8.004 -5.261 -3.195 1.00 93.00 190 VAL A C 1
ATOM 1551 O O . VAL A 1 190 ? -8.516 -6.315 -2.834 1.00 93.00 190 VAL A O 1
ATOM 1554 N N . ASN A 1 191 ? -8.617 -4.452 -4.061 1.00 92.25 191 ASN A N 1
ATOM 1555 C CA . ASN A 1 191 ? -9.931 -4.764 -4.624 1.00 92.25 191 ASN A CA 1
ATOM 1556 C C . ASN A 1 191 ? -9.926 -6.049 -5.465 1.00 92.25 191 ASN A C 1
ATOM 1558 O O . ASN A 1 191 ? -10.945 -6.732 -5.520 1.00 92.25 191 ASN A O 1
ATOM 1562 N N . ILE A 1 192 ? -8.804 -6.405 -6.100 1.00 93.44 192 ILE A N 1
ATOM 1563 C CA . ILE A 1 192 ? -8.658 -7.714 -6.756 1.00 93.44 192 ILE A CA 1
ATOM 1564 C C . ILE A 1 192 ? -8.709 -8.828 -5.702 1.00 93.44 192 ILE A C 1
ATOM 1566 O O . ILE A 1 192 ? -9.514 -9.746 -5.833 1.00 93.44 192 ILE A O 1
ATOM 1570 N N . LEU A 1 193 ? -7.944 -8.706 -4.607 1.00 94.56 193 LEU A N 1
ATOM 1571 C CA . LEU A 1 193 ? -7.979 -9.672 -3.496 1.00 94.56 193 LEU A CA 1
ATOM 1572 C C . LEU A 1 193 ? -9.385 -9.808 -2.890 1.00 94.56 193 LEU A C 1
ATOM 1574 O O . LEU A 1 193 ? -9.795 -10.902 -2.514 1.00 94.56 193 LEU A O 1
ATOM 1578 N N . ALA A 1 194 ? -10.140 -8.709 -2.811 1.00 93.06 194 ALA A N 1
ATOM 1579 C CA . ALA A 1 194 ? -11.509 -8.710 -2.303 1.00 93.06 194 ALA A CA 1
ATOM 1580 C C . ALA A 1 194 ? -12.469 -9.501 -3.198 1.00 93.06 194 ALA A C 1
ATOM 1582 O O . ALA A 1 194 ? -13.306 -10.252 -2.686 1.00 93.06 194 ALA A O 1
ATOM 1583 N N . ARG A 1 195 ? -12.336 -9.371 -4.524 1.00 92.62 195 ARG A N 1
ATOM 1584 C CA . ARG A 1 195 ? -13.177 -10.080 -5.501 1.00 92.62 195 ARG A CA 1
ATOM 1585 C C . ARG A 1 195 ? -12.813 -11.556 -5.636 1.00 92.62 195 ARG A C 1
ATOM 1587 O O . ARG A 1 195 ? -13.715 -12.373 -5.783 1.00 92.62 195 ARG A O 1
ATOM 1594 N N . CYS A 1 196 ? -11.531 -11.894 -5.551 1.00 94.00 196 CYS A N 1
ATOM 1595 C CA . CYS A 1 196 ? -11.051 -13.266 -5.679 1.00 94.00 196 CYS A CA 1
ATOM 1596 C C . CYS A 1 196 ? -11.230 -14.054 -4.371 1.00 94.00 196 CYS A C 1
ATOM 1598 O O . CYS A 1 196 ? -11.094 -13.522 -3.268 1.00 94.00 196 CYS A O 1
ATOM 1600 N N . GLY A 1 197 ? -11.563 -15.336 -4.470 1.00 91.88 197 GLY A N 1
ATOM 1601 C CA . GLY A 1 197 ? -11.601 -16.282 -3.354 1.00 91.88 197 GLY A CA 1
ATOM 1602 C C . GLY A 1 197 ? -10.271 -17.000 -3.127 1.00 91.88 197 GLY A C 1
ATOM 1603 O O . GLY A 1 197 ? -10.000 -17.435 -2.010 1.00 91.88 197 GLY A O 1
ATOM 1604 N N . THR A 1 198 ? -9.431 -17.109 -4.161 1.00 95.44 198 THR A N 1
ATOM 1605 C CA . THR A 1 198 ? -8.212 -17.932 -4.142 1.00 95.44 198 THR A CA 1
ATOM 1606 C C . THR A 1 198 ? -7.013 -17.229 -4.781 1.00 95.44 198 THR A C 1
ATOM 1608 O O . THR A 1 198 ? -7.163 -16.309 -5.583 1.00 95.44 198 THR A O 1
ATOM 1611 N N . VAL A 1 199 ? -5.797 -17.685 -4.459 1.00 95.06 199 VAL A N 1
ATOM 1612 C CA . VAL A 1 199 ? -4.558 -17.204 -5.102 1.00 95.06 199 VAL A CA 1
ATOM 1613 C C . VAL A 1 199 ? -4.596 -17.423 -6.616 1.00 95.06 199 VAL A C 1
ATOM 1615 O O . VAL A 1 199 ? -4.199 -16.542 -7.372 1.00 95.06 199 VAL A O 1
ATOM 1618 N N . THR A 1 200 ? -5.098 -18.575 -7.067 1.00 95.75 200 THR A N 1
ATOM 1619 C CA . THR A 1 200 ? -5.209 -18.901 -8.494 1.00 95.75 200 THR A CA 1
ATOM 1620 C C . THR A 1 200 ? -6.088 -17.898 -9.233 1.00 95.75 200 THR A C 1
ATOM 1622 O O . THR A 1 200 ? -5.727 -17.464 -10.323 1.00 95.75 200 THR A O 1
ATOM 1625 N N . GLU A 1 201 ? -7.202 -17.474 -8.636 1.00 95.88 201 GLU A N 1
ATOM 1626 C CA . GLU A 1 201 ? -8.053 -16.429 -9.213 1.00 95.88 201 GLU A CA 1
ATOM 1627 C C . GLU A 1 201 ? -7.333 -15.081 -9.302 1.00 95.88 201 GLU A C 1
ATOM 1629 O O . GLU A 1 201 ? -7.418 -14.432 -10.340 1.00 95.88 201 GLU A O 1
ATOM 1634 N N . VAL A 1 202 ? -6.569 -14.688 -8.275 1.00 94.81 202 VAL A N 1
ATOM 1635 C CA . VAL A 1 202 ? -5.778 -13.441 -8.305 1.00 94.81 202 VAL A CA 1
ATOM 1636 C C . VAL A 1 202 ? -4.727 -13.486 -9.415 1.00 94.81 202 VAL A C 1
ATOM 1638 O O . VAL A 1 202 ? -4.574 -12.529 -10.174 1.00 94.81 202 VAL A O 1
ATOM 1641 N N . GLN A 1 203 ? -4.012 -14.607 -9.538 1.00 92.81 203 GLN A N 1
ATOM 1642 C CA . GLN A 1 203 ? -3.023 -14.804 -10.596 1.00 92.81 203 GLN A CA 1
ATOM 1643 C C . GLN A 1 203 ? -3.666 -14.769 -11.984 1.00 92.81 203 GLN A C 1
ATOM 1645 O O . GLN A 1 203 ? -3.100 -14.185 -12.905 1.00 92.81 203 GLN A O 1
ATOM 1650 N N . ASN A 1 204 ? -4.837 -15.385 -12.146 1.00 93.00 204 ASN A N 1
ATOM 1651 C CA . ASN A 1 204 ? -5.552 -15.387 -13.416 1.00 93.00 204 ASN A CA 1
ATOM 1652 C C . ASN A 1 204 ? -6.048 -13.986 -13.782 1.00 93.00 204 ASN A C 1
ATOM 1654 O O . ASN A 1 204 ? -5.804 -13.567 -14.909 1.00 93.00 204 ASN A O 1
ATOM 1658 N N . GLU A 1 205 ? -6.635 -13.239 -12.840 1.00 92.44 205 GLU A N 1
ATOM 1659 C CA . GLU A 1 205 ? -7.029 -11.839 -13.058 1.00 92.44 205 GLU A CA 1
ATOM 1660 C C . GLU A 1 205 ? -5.826 -11.027 -13.565 1.00 92.44 205 GLU A C 1
ATOM 1662 O O . GLU A 1 205 ? -5.899 -10.402 -14.623 1.00 92.44 205 GLU A O 1
ATOM 1667 N N . PHE A 1 206 ? -4.679 -11.111 -12.881 1.00 90.62 206 PHE A N 1
ATOM 1668 C CA . PHE A 1 206 ? -3.461 -10.403 -13.282 1.00 90.62 206 PHE A CA 1
ATOM 1669 C C . PHE A 1 206 ? -2.941 -10.834 -14.666 1.00 90.62 206 PHE A C 1
ATOM 1671 O O . PHE A 1 206 ? -2.548 -9.995 -15.479 1.00 90.62 206 PHE A O 1
ATOM 1678 N N . ARG A 1 207 ? -2.973 -12.136 -14.983 1.00 88.88 207 ARG A N 1
ATOM 1679 C CA . ARG A 1 207 ? -2.563 -12.663 -16.300 1.00 88.88 207 ARG A CA 1
ATOM 1680 C C . ARG A 1 207 ? -3.481 -12.219 -17.436 1.00 88.88 207 ARG A C 1
ATOM 1682 O O . ARG A 1 207 ? -3.006 -12.078 -18.557 1.00 88.88 207 ARG A O 1
ATOM 1689 N N . THR A 1 208 ? -4.759 -11.986 -17.163 1.00 90.50 208 THR A N 1
ATOM 1690 C CA . THR A 1 208 ? -5.711 -11.506 -18.177 1.00 90.50 208 THR A CA 1
ATOM 1691 C C . THR A 1 208 ? -5.665 -9.997 -18.407 1.00 90.50 208 THR A C 1
ATOM 1693 O O . THR A 1 208 ? -6.218 -9.536 -19.401 1.00 90.50 208 THR A O 1
ATOM 1696 N N . MET A 1 209 ? -4.998 -9.233 -17.532 1.00 90.44 209 MET A N 1
ATOM 1697 C CA . MET A 1 209 ? -4.781 -7.800 -17.740 1.00 90.44 209 MET A CA 1
ATOM 1698 C C . MET A 1 209 ? -3.854 -7.539 -18.925 1.00 90.44 209 MET A C 1
ATOM 1700 O O . MET A 1 209 ? -2.849 -8.236 -19.093 1.00 90.44 209 MET A O 1
ATOM 1704 N N . ASP A 1 210 ? -4.154 -6.495 -19.694 1.00 88.12 210 ASP A N 1
ATOM 1705 C CA . ASP A 1 210 ? -3.203 -5.948 -20.660 1.00 88.12 210 ASP A CA 1
ATOM 1706 C C . ASP A 1 210 ? -2.043 -5.211 -19.956 1.00 88.12 210 ASP A C 1
ATOM 1708 O O . ASP A 1 210 ? -2.084 -4.928 -18.752 1.00 88.12 210 ASP A O 1
ATOM 1712 N N . ASP A 1 211 ? -0.975 -4.909 -20.699 1.00 83.06 211 ASP A N 1
ATOM 1713 C CA . ASP A 1 211 ? 0.220 -4.283 -20.123 1.00 83.06 211 ASP A CA 1
ATOM 1714 C C . ASP A 1 211 ? -0.066 -2.896 -19.526 1.00 83.06 211 ASP A C 1
ATOM 1716 O O . ASP A 1 211 ? 0.527 -2.545 -18.506 1.00 83.06 211 ASP A O 1
ATOM 1720 N N . ASN A 1 212 ? -1.005 -2.123 -20.085 1.00 83.12 212 ASN A N 1
ATOM 1721 C CA . ASN A 1 212 ? -1.354 -0.802 -19.553 1.00 83.12 212 ASN A CA 1
ATOM 1722 C C . ASN A 1 212 ? -2.086 -0.930 -18.214 1.00 83.12 212 ASN A C 1
ATOM 1724 O O . ASN A 1 212 ? -1.794 -0.195 -17.274 1.00 83.12 212 ASN A O 1
ATOM 1728 N N . GLN A 1 213 ? -2.992 -1.900 -18.094 1.00 86.81 213 GLN A N 1
ATOM 1729 C CA . GLN A 1 213 ? -3.698 -2.200 -16.852 1.00 86.81 213 GLN A CA 1
ATOM 1730 C C . GLN A 1 213 ? -2.733 -2.650 -15.749 1.00 86.81 213 GLN A C 1
ATOM 1732 O O . GLN A 1 213 ? -2.854 -2.195 -14.608 1.00 86.81 213 GLN A O 1
ATOM 1737 N N . ARG A 1 214 ? -1.749 -3.500 -16.074 1.00 87.31 214 ARG A N 1
ATOM 1738 C CA . ARG A 1 214 ? -0.704 -3.915 -15.118 1.00 87.31 214 ARG A CA 1
ATOM 1739 C C . ARG A 1 214 ? 0.189 -2.753 -14.709 1.00 87.31 214 ARG A C 1
ATOM 1741 O O . ARG A 1 214 ? 0.446 -2.564 -13.519 1.00 87.31 214 ARG A O 1
ATOM 1748 N N . LEU A 1 215 ? 0.618 -1.947 -15.677 1.00 83.69 215 LEU A N 1
ATOM 1749 C CA . LEU A 1 215 ? 1.398 -0.739 -15.430 1.00 83.69 215 LEU A CA 1
ATOM 1750 C C . LEU A 1 215 ? 0.652 0.203 -14.492 1.00 83.69 215 LEU A C 1
ATOM 1752 O O . LEU A 1 215 ? 1.215 0.659 -13.495 1.00 83.69 215 LEU A O 1
ATOM 1756 N N . ASP A 1 216 ? -0.617 0.486 -14.765 1.00 83.94 216 ASP A N 1
ATOM 1757 C CA . ASP A 1 216 ? -1.456 1.324 -13.913 1.00 83.94 216 ASP A CA 1
ATOM 1758 C C . ASP A 1 216 ? -1.606 0.742 -12.505 1.00 83.94 216 ASP A C 1
ATOM 1760 O O . ASP A 1 216 ? -1.530 1.492 -11.533 1.00 83.94 216 ASP A O 1
ATOM 1764 N N . LEU A 1 217 ? -1.756 -0.578 -12.369 1.00 84.62 217 LEU A N 1
ATOM 1765 C CA . LEU A 1 217 ? -1.893 -1.251 -11.076 1.00 84.62 217 LEU A CA 1
ATOM 1766 C C . LEU A 1 217 ? -0.666 -1.098 -10.169 1.00 84.62 217 LEU A C 1
ATOM 1768 O O . LEU A 1 217 ? -0.819 -1.085 -8.949 1.00 84.62 217 LEU A O 1
ATOM 1772 N N . MET A 1 218 ? 0.535 -0.980 -10.732 1.00 80.06 218 MET A N 1
ATOM 1773 C CA . MET A 1 218 ? 1.768 -0.961 -9.940 1.00 80.06 218 MET A CA 1
ATOM 1774 C C . MET A 1 218 ? 2.343 0.441 -9.686 1.00 80.06 218 MET A C 1
ATOM 1776 O O . MET A 1 218 ? 3.221 0.584 -8.843 1.00 80.06 218 MET A O 1
ATOM 1780 N N . GLY A 1 219 ? 1.827 1.485 -10.345 1.00 81.44 219 GLY A N 1
ATOM 1781 C CA . GLY A 1 219 ? 2.200 2.876 -10.046 1.00 81.44 219 GLY A CA 1
ATOM 1782 C C . GLY A 1 219 ? 3.434 3.436 -10.769 1.00 81.44 219 GLY A C 1
ATOM 1783 O O . GLY A 1 219 ? 3.915 2.821 -11.725 1.00 81.44 219 GLY A O 1
ATOM 1784 N N 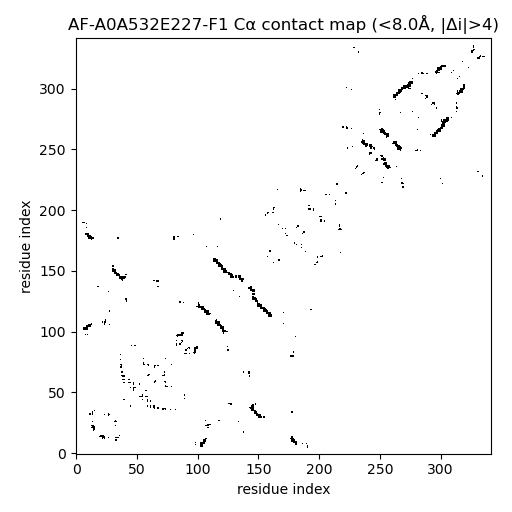. PRO A 1 220 ? 3.838 4.678 -10.433 1.00 80.88 220 PRO A N 1
ATOM 1785 C CA . PRO A 1 220 ? 4.918 5.421 -11.097 1.00 80.88 220 PRO A CA 1
ATOM 1786 C C . PRO A 1 220 ? 6.271 4.714 -11.064 1.00 80.88 220 PRO A C 1
ATOM 1788 O O . PRO A 1 220 ? 6.977 4.703 -12.067 1.00 80.88 220 PRO A O 1
ATOM 1791 N N . GLU A 1 221 ? 6.586 4.033 -9.972 1.00 83.19 221 GLU A N 1
ATOM 1792 C CA . GLU A 1 221 ? 7.875 3.375 -9.753 1.00 83.19 221 GLU A CA 1
ATOM 1793 C C . GLU A 1 221 ? 8.117 2.223 -10.742 1.00 83.19 221 GLU A C 1
ATOM 1795 O O . GLU A 1 221 ? 9.249 1.930 -11.119 1.00 83.19 221 GLU A O 1
ATOM 1800 N N . VAL A 1 222 ? 7.049 1.582 -11.223 1.00 85.31 222 VAL A N 1
ATOM 1801 C CA . VAL A 1 222 ? 7.161 0.532 -12.243 1.00 85.31 222 VAL A CA 1
ATOM 1802 C C . VAL A 1 222 ? 7.490 1.085 -13.617 1.00 85.31 222 VAL A C 1
ATOM 1804 O O . VAL A 1 222 ? 8.213 0.433 -14.369 1.00 85.31 222 VAL A O 1
ATOM 1807 N N . TRP A 1 223 ? 7.012 2.287 -13.942 1.00 88.81 223 TRP A N 1
ATOM 1808 C CA . TRP A 1 223 ? 7.428 2.951 -15.174 1.00 88.81 223 TRP A CA 1
ATOM 1809 C C . TRP A 1 223 ? 8.932 3.222 -15.149 1.00 88.81 223 TRP A C 1
ATOM 1811 O O . TRP A 1 223 ? 9.629 2.865 -16.094 1.00 88.81 223 TRP A O 1
ATOM 1821 N N . GLU A 1 224 ? 9.445 3.749 -14.038 1.00 90.19 224 GLU A N 1
ATOM 1822 C CA . GLU A 1 224 ? 10.880 3.956 -13.838 1.00 90.19 224 GLU A CA 1
ATOM 1823 C C . GLU A 1 224 ? 11.668 2.638 -13.964 1.00 90.19 224 GLU A C 1
ATOM 1825 O O . GLU A 1 224 ? 12.629 2.559 -14.729 1.00 90.19 224 GLU A O 1
ATOM 1830 N N . ALA A 1 225 ? 11.216 1.557 -13.320 1.00 89.25 225 ALA A N 1
ATOM 1831 C CA . ALA A 1 225 ? 11.858 0.244 -13.436 1.00 89.25 225 ALA A CA 1
ATOM 1832 C C . ALA A 1 225 ? 11.889 -0.291 -14.884 1.00 89.25 225 ALA A C 1
ATOM 1834 O O . ALA A 1 225 ? 12.887 -0.885 -15.307 1.00 89.25 225 ALA A O 1
ATOM 1835 N N . MET A 1 226 ? 10.829 -0.058 -15.665 1.00 90.31 226 MET A N 1
ATOM 1836 C CA . MET A 1 226 ? 10.792 -0.419 -17.085 1.00 90.31 226 MET A CA 1
ATOM 1837 C C . MET A 1 226 ? 11.747 0.418 -17.933 1.00 90.31 226 MET A C 1
ATOM 1839 O O . MET A 1 226 ? 12.455 -0.132 -18.778 1.00 90.31 226 MET A O 1
ATOM 1843 N N . CYS A 1 227 ? 11.807 1.727 -17.693 1.00 93.19 227 CYS A N 1
ATOM 1844 C CA . CYS A 1 227 ? 12.736 2.626 -18.376 1.00 93.19 227 CYS A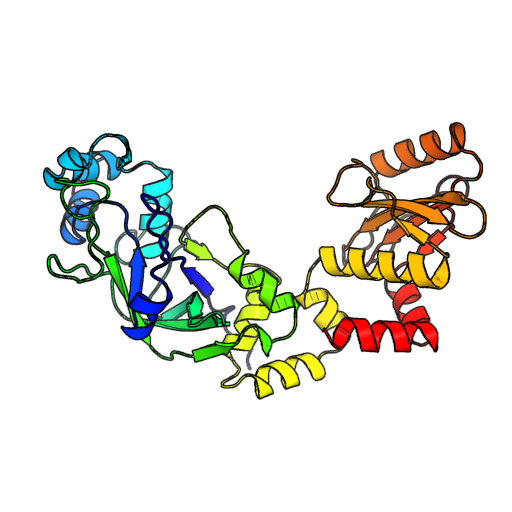 CA 1
ATOM 1845 C C . CYS A 1 227 ? 14.191 2.238 -18.082 1.00 93.19 227 CYS A C 1
ATOM 1847 O O . CYS A 1 227 ? 15.021 2.180 -18.991 1.00 93.19 227 CYS A O 1
ATOM 1849 N N . LEU A 1 228 ? 14.489 1.861 -16.835 1.00 93.00 228 LEU A N 1
ATOM 1850 C CA . LEU A 1 228 ? 15.788 1.314 -16.451 1.00 93.00 228 LEU A CA 1
ATOM 1851 C C . LEU A 1 228 ? 16.095 0.017 -17.211 1.00 93.00 228 LEU A C 1
ATOM 1853 O O . LEU A 1 228 ? 17.189 -0.140 -17.755 1.00 93.00 228 LEU A O 1
ATOM 1857 N N . GLY A 1 229 ? 15.126 -0.899 -17.294 1.00 92.81 229 GLY A N 1
ATOM 1858 C CA . GLY A 1 229 ? 15.243 -2.131 -18.076 1.00 92.81 229 GLY A CA 1
ATOM 1859 C C . GLY A 1 229 ? 15.560 -1.869 -19.549 1.00 92.81 229 GLY A C 1
ATOM 1860 O O . GLY A 1 229 ? 16.468 -2.497 -20.100 1.00 92.81 229 GLY A O 1
ATOM 1861 N N . TYR A 1 230 ? 14.878 -0.897 -20.162 1.00 95.25 230 TYR A N 1
ATOM 1862 C CA . TYR A 1 230 ? 15.170 -0.438 -21.520 1.00 95.25 230 TYR A CA 1
ATOM 1863 C C . TYR A 1 230 ? 16.601 0.082 -21.642 1.00 95.25 230 TYR A C 1
ATOM 1865 O O . TYR A 1 230 ? 17.334 -0.361 -22.524 1.00 95.25 230 TYR A O 1
ATOM 1873 N N . LEU A 1 231 ? 17.044 0.976 -20.752 1.00 95.69 231 LEU A N 1
ATOM 1874 C CA . LEU A 1 231 ? 18.407 1.515 -20.794 1.00 95.69 231 LEU A CA 1
ATOM 1875 C C . LEU A 1 231 ? 19.458 0.405 -20.676 1.00 95.69 231 LEU A C 1
ATOM 1877 O O . LEU A 1 231 ? 20.436 0.397 -21.426 1.00 95.69 231 LEU A O 1
ATOM 1881 N N . ILE A 1 232 ? 19.259 -0.560 -19.776 1.00 94.62 232 ILE A N 1
ATOM 1882 C CA . ILE A 1 232 ? 20.185 -1.687 -19.595 1.00 94.62 232 ILE A CA 1
ATOM 1883 C C . ILE A 1 232 ? 20.273 -2.505 -20.886 1.00 94.62 232 ILE A C 1
ATOM 1885 O O . ILE A 1 232 ? 21.370 -2.764 -21.385 1.00 94.62 232 ILE A O 1
ATOM 1889 N N . ARG A 1 233 ? 19.121 -2.888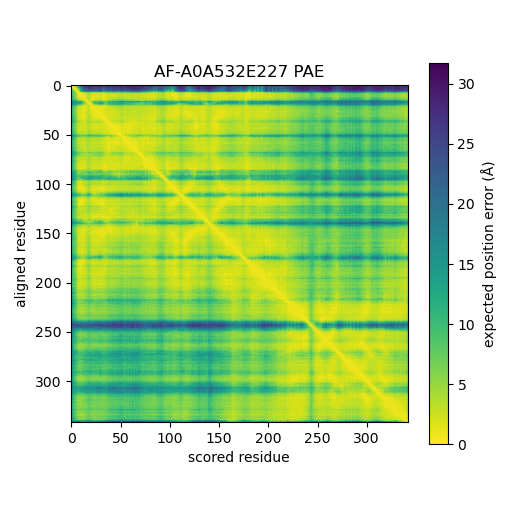 -21.446 1.00 93.62 233 ARG A N 1
ATOM 1890 C CA . ARG A 1 233 ? 19.039 -3.794 -22.600 1.00 93.62 233 ARG A CA 1
ATOM 1891 C C . ARG A 1 233 ? 19.436 -3.127 -23.911 1.00 93.62 233 ARG A C 1
ATOM 1893 O O . ARG A 1 233 ? 20.178 -3.715 -24.691 1.00 93.62 233 ARG A O 1
ATOM 1900 N N . MET A 1 234 ? 18.975 -1.903 -24.140 1.00 95.00 234 MET A N 1
ATOM 1901 C CA . MET A 1 234 ? 19.125 -1.210 -25.419 1.00 95.00 234 MET A CA 1
ATOM 1902 C C . MET A 1 234 ? 20.322 -0.270 -25.447 1.00 95.00 234 MET A C 1
ATOM 1904 O O . MET A 1 234 ? 20.922 -0.067 -26.502 1.00 95.00 234 MET A O 1
ATOM 1908 N N . LYS A 1 235 ? 20.686 0.312 -24.301 1.00 94.81 235 LYS A N 1
ATOM 1909 C CA . LYS A 1 235 ? 21.717 1.356 -24.213 1.00 94.81 235 LYS A CA 1
ATOM 1910 C C . LYS A 1 235 ? 22.959 0.916 -23.443 1.00 94.81 235 LYS A C 1
ATOM 1912 O O . LYS A 1 235 ? 23.821 1.749 -23.182 1.00 94.81 235 LYS A O 1
ATOM 1917 N N . ASN A 1 236 ? 23.090 -0.381 -23.138 1.00 95.88 236 ASN A N 1
ATOM 1918 C CA . ASN A 1 236 ? 24.238 -0.937 -22.412 1.00 95.88 236 ASN A CA 1
ATOM 1919 C C . ASN A 1 236 ? 24.464 -0.219 -21.070 1.00 95.88 236 ASN A C 1
ATOM 1921 O O . ASN A 1 236 ? 25.598 -0.039 -20.630 1.00 95.88 236 ASN A O 1
ATOM 1925 N N . PHE A 1 237 ? 23.382 0.241 -20.445 1.00 95.00 237 PHE A N 1
ATOM 1926 C CA . PHE A 1 237 ? 23.445 1.029 -19.226 1.00 95.00 237 PHE A CA 1
ATOM 1927 C C . PHE A 1 237 ? 23.846 0.172 -18.029 1.00 95.00 237 PHE A C 1
ATOM 1929 O O . PHE A 1 237 ? 23.308 -0.914 -17.815 1.00 95.00 237 PHE A O 1
ATOM 1936 N N . VAL A 1 238 ? 24.747 0.707 -17.213 1.00 93.88 238 VAL A N 1
ATOM 1937 C CA . VAL A 1 238 ? 25.075 0.203 -15.882 1.00 93.88 238 VAL A CA 1
ATOM 1938 C C . VAL A 1 238 ? 24.837 1.336 -14.881 1.00 93.88 238 VAL A C 1
ATOM 1940 O O . VAL A 1 238 ? 25.460 2.398 -15.017 1.00 93.88 238 VAL A O 1
ATOM 1943 N N . PRO A 1 239 ? 23.934 1.154 -13.896 1.00 90.12 239 PRO A N 1
ATOM 1944 C CA . PRO A 1 239 ? 23.664 2.171 -12.888 1.00 90.12 239 PRO A CA 1
ATOM 1945 C C . PRO A 1 239 ? 24.913 2.423 -12.040 1.00 90.12 239 PRO A C 1
ATOM 1947 O O . PRO A 1 239 ? 25.649 1.500 -11.691 1.00 90.12 239 PRO A O 1
ATOM 1950 N N . THR A 1 240 ? 25.150 3.684 -11.690 1.00 82.94 240 THR A N 1
ATOM 1951 C CA . THR A 1 240 ? 26.147 4.045 -10.672 1.00 82.94 240 THR A CA 1
ATOM 1952 C C . THR A 1 240 ? 25.491 4.011 -9.287 1.00 82.94 240 THR A C 1
ATOM 1954 O O . THR A 1 240 ? 24.274 4.045 -9.175 1.00 82.94 240 THR A O 1
ATOM 1957 N N . GLY A 1 241 ? 26.255 3.998 -8.190 1.00 66.81 241 GLY A N 1
ATOM 1958 C CA . GLY A 1 241 ? 25.682 4.010 -6.827 1.00 66.81 241 GLY A CA 1
ATOM 1959 C C . GLY A 1 241 ? 24.811 5.235 -6.481 1.00 66.81 241 GLY A C 1
ATOM 1960 O O . GLY A 1 241 ? 24.290 5.317 -5.377 1.00 66.81 241 GLY A O 1
ATOM 1961 N N . VAL A 1 242 ? 24.662 6.178 -7.416 1.00 65.19 242 VAL A N 1
ATOM 1962 C CA . VAL A 1 242 ? 23.886 7.419 -7.310 1.00 65.19 242 VAL A CA 1
ATOM 1963 C C . VAL A 1 242 ? 22.479 7.271 -7.927 1.00 65.19 242 VAL A C 1
ATOM 1965 O O . VAL A 1 242 ? 21.645 8.151 -7.753 1.00 65.19 242 VAL A O 1
ATOM 1968 N N . SER A 1 243 ? 22.171 6.165 -8.627 1.00 57.31 243 SER A N 1
ATOM 1969 C CA . SER A 1 243 ? 20.863 5.947 -9.284 1.00 57.31 243 SER A CA 1
ATOM 1970 C C . SER A 1 243 ? 19.753 5.429 -8.361 1.00 57.31 243 SER A C 1
ATOM 1972 O O . SER A 1 243 ? 18.632 5.255 -8.820 1.00 57.31 243 SER A O 1
ATOM 1974 N N . ALA A 1 244 ? 20.034 5.109 -7.095 1.00 51.03 244 ALA A N 1
ATOM 1975 C CA . ALA A 1 244 ? 19.030 4.545 -6.196 1.00 51.03 244 ALA A CA 1
ATOM 1976 C C . ALA A 1 244 ? 18.426 5.635 -5.293 1.00 51.03 244 ALA A C 1
ATOM 1978 O O . ALA A 1 244 ? 19.119 6.205 -4.452 1.00 51.03 244 ALA A O 1
ATOM 1979 N N . GLY A 1 245 ? 17.123 5.898 -5.444 1.00 50.06 245 GLY A N 1
ATOM 1980 C CA . GLY A 1 245 ? 16.305 6.545 -4.409 1.00 50.06 245 GLY A CA 1
ATOM 1981 C C . GLY A 1 245 ? 16.332 8.076 -4.340 1.00 50.06 245 GLY A C 1
ATOM 1982 O O . GLY A 1 245 ? 16.325 8.615 -3.237 1.00 50.06 245 GLY A O 1
ATOM 1983 N N . GLY A 1 246 ? 16.340 8.782 -5.479 1.00 57.88 246 GLY A N 1
ATOM 1984 C CA . GLY A 1 246 ? 16.184 10.249 -5.498 1.00 57.88 246 GLY A CA 1
ATOM 1985 C C . GLY A 1 246 ? 17.419 11.027 -5.032 1.00 57.88 246 GLY A C 1
ATOM 1986 O O . GLY A 1 246 ? 17.305 12.134 -4.511 1.00 57.88 246 GLY A O 1
ATOM 1987 N N . THR A 1 247 ? 18.609 10.439 -5.190 1.00 60.59 247 THR A N 1
ATOM 1988 C CA . THR A 1 247 ? 19.884 11.066 -4.798 1.00 60.59 247 THR A CA 1
ATOM 1989 C C . THR A 1 247 ? 20.242 12.263 -5.692 1.00 60.59 247 THR A C 1
ATOM 1991 O O . THR A 1 247 ? 20.913 13.193 -5.244 1.00 60.59 247 THR A O 1
ATOM 1994 N N . LEU A 1 248 ? 19.779 12.273 -6.946 1.00 74.69 248 LEU A N 1
ATOM 1995 C CA . LEU A 1 248 ? 19.845 13.436 -7.828 1.00 74.69 248 LEU A CA 1
ATOM 1996 C C . LEU A 1 248 ? 18.463 14.078 -7.901 1.00 74.69 248 LEU A C 1
ATOM 1998 O O . LEU A 1 248 ? 17.464 13.397 -8.101 1.00 74.69 248 LEU A O 1
ATOM 2002 N N . LYS A 1 249 ? 18.418 15.400 -7.732 1.00 80.06 249 LYS A N 1
ATOM 2003 C CA . LYS A 1 249 ? 17.162 16.154 -7.666 1.00 80.06 249 LYS A CA 1
ATOM 2004 C C . LYS A 1 249 ? 16.382 16.125 -8.985 1.00 80.06 249 LYS A C 1
ATOM 2006 O O . LYS A 1 249 ? 15.159 16.054 -8.960 1.00 80.06 249 LYS A O 1
ATOM 2011 N N . ASP A 1 250 ? 17.103 16.189 -10.102 1.00 87.31 250 ASP A N 1
ATOM 2012 C CA . ASP A 1 250 ? 16.546 16.389 -11.445 1.00 87.31 250 ASP A CA 1
ATOM 2013 C C . ASP A 1 250 ? 16.873 15.223 -12.400 1.00 87.31 250 ASP A C 1
ATOM 2015 O O . ASP A 1 250 ? 16.749 15.369 -13.612 1.00 87.31 250 ASP A O 1
ATOM 2019 N N . PHE A 1 251 ? 17.332 14.080 -11.873 1.00 88.75 251 PHE A N 1
ATOM 2020 C CA . PHE A 1 251 ? 17.496 12.837 -12.632 1.00 88.75 251 PHE A CA 1
ATOM 2021 C C . PHE A 1 251 ? 17.088 11.642 -11.773 1.00 88.75 251 PHE A C 1
ATOM 2023 O O . PHE A 1 251 ? 17.609 11.467 -10.673 1.00 88.75 251 PHE A O 1
ATOM 2030 N N . ASP A 1 252 ? 16.252 10.759 -12.313 1.00 88.75 252 ASP A N 1
ATOM 2031 C CA . ASP A 1 252 ? 15.890 9.510 -11.630 1.00 88.75 252 ASP A CA 1
ATOM 2032 C C . ASP A 1 252 ? 16.986 8.448 -11.796 1.00 88.75 252 ASP A C 1
ATOM 2034 O O . ASP A 1 252 ? 17.183 7.594 -10.936 1.00 88.75 252 ASP A O 1
ATOM 2038 N N . MET A 1 253 ? 17.747 8.506 -12.896 1.00 91.25 253 MET A N 1
ATOM 2039 C CA . MET A 1 253 ? 18.791 7.528 -13.203 1.00 91.25 253 MET A CA 1
ATOM 2040 C C . MET A 1 253 ? 20.089 8.199 -13.633 1.00 91.25 253 MET A C 1
ATOM 2042 O O . MET A 1 253 ? 20.102 9.096 -14.474 1.00 91.25 253 MET A O 1
ATOM 2046 N N . ALA A 1 254 ? 21.205 7.686 -13.116 1.00 92.31 254 ALA A N 1
ATOM 2047 C CA . ALA A 1 254 ? 22.548 8.077 -13.527 1.00 92.31 254 ALA A CA 1
ATOM 2048 C C . ALA A 1 254 ? 23.470 6.862 -13.604 1.00 92.31 254 ALA A C 1
ATOM 2050 O O . ALA A 1 254 ? 23.570 6.075 -12.662 1.00 92.31 254 ALA A O 1
ATOM 2051 N N . GLY A 1 255 ? 24.192 6.717 -14.703 1.00 93.69 255 GLY A N 1
ATOM 2052 C CA . GLY A 1 255 ? 25.037 5.559 -14.951 1.00 93.69 255 GLY A CA 1
ATOM 2053 C C . GLY A 1 255 ? 26.038 5.799 -16.065 1.00 93.69 255 GLY A C 1
ATOM 2054 O O . GLY A 1 255 ? 26.353 6.939 -16.419 1.00 93.69 255 GLY A O 1
ATOM 2055 N N . CYS A 1 256 ? 26.548 4.715 -16.625 1.00 95.31 256 CYS A N 1
ATOM 2056 C CA . CYS A 1 256 ? 27.368 4.761 -17.824 1.00 95.31 256 CYS A CA 1
ATOM 2057 C C . CYS A 1 256 ? 27.012 3.630 -18.780 1.00 95.31 256 CYS A C 1
ATOM 2059 O O . CYS A 1 256 ? 26.450 2.609 -18.391 1.00 95.31 256 CYS A O 1
ATOM 2061 N N . ASN A 1 257 ? 27.358 3.817 -20.044 1.00 96.38 257 ASN A N 1
ATOM 2062 C CA . ASN A 1 257 ? 27.419 2.731 -21.000 1.00 96.38 257 ASN A CA 1
ATOM 2063 C C . ASN A 1 257 ? 28.640 1.857 -20.672 1.00 96.38 257 ASN A C 1
ATOM 2065 O O . ASN A 1 257 ? 29.765 2.356 -20.604 1.00 96.38 257 ASN A O 1
ATOM 2069 N N . TRP A 1 258 ? 28.438 0.555 -20.460 1.00 95.56 258 TRP A N 1
ATOM 2070 C CA . TRP A 1 258 ? 29.524 -0.352 -20.067 1.00 95.56 258 TRP A CA 1
ATOM 2071 C C . TRP A 1 258 ? 30.570 -0.575 -21.162 1.00 95.56 258 TRP A C 1
ATOM 2073 O O . TRP A 1 258 ? 31.678 -1.009 -20.854 1.00 95.56 258 TRP A O 1
ATOM 2083 N N . LYS A 1 259 ? 30.242 -0.290 -22.428 1.00 95.44 259 LYS A N 1
ATOM 2084 C CA . LYS A 1 259 ? 31.149 -0.510 -23.563 1.00 95.44 259 LYS A CA 1
ATOM 2085 C C . LYS A 1 259 ? 32.186 0.595 -23.724 1.00 95.44 259 LYS A C 1
ATOM 2087 O O . LYS A 1 259 ? 33.330 0.303 -24.047 1.00 95.44 259 LYS A O 1
ATOM 2092 N N . ASP A 1 260 ? 31.778 1.847 -23.545 1.00 95.62 260 ASP A N 1
ATOM 2093 C CA . ASP A 1 260 ? 32.594 3.030 -23.857 1.00 95.62 260 ASP A CA 1
ATOM 2094 C C . ASP A 1 260 ? 32.759 3.993 -22.667 1.00 95.62 260 ASP A C 1
ATOM 2096 O O . ASP A 1 260 ? 33.494 4.974 -22.757 1.00 95.62 260 ASP A O 1
ATOM 2100 N N . GLY A 1 261 ? 32.102 3.719 -21.536 1.00 94.12 261 GLY A N 1
ATOM 2101 C CA . GLY A 1 261 ? 32.164 4.541 -20.329 1.00 94.12 261 GLY A CA 1
ATOM 2102 C C . GLY A 1 261 ? 31.385 5.856 -20.414 1.00 94.12 261 GLY A C 1
ATOM 2103 O O . GLY A 1 261 ? 31.417 6.633 -19.453 1.00 94.12 261 GLY A O 1
ATOM 2104 N N . VAL A 1 262 ? 30.667 6.120 -21.513 1.00 96.44 262 VAL A N 1
ATOM 2105 C CA . VAL A 1 262 ? 29.891 7.353 -21.698 1.00 96.44 262 VAL A CA 1
ATOM 2106 C C . VAL A 1 262 ? 28.839 7.477 -20.601 1.00 96.44 262 VAL A C 1
ATOM 2108 O O . VAL A 1 262 ? 28.089 6.538 -20.338 1.00 96.44 262 VAL A O 1
ATOM 2111 N N . LYS A 1 263 ? 28.771 8.646 -19.953 1.00 95.00 263 LYS A N 1
ATOM 2112 C CA . LYS A 1 263 ? 27.783 8.919 -18.903 1.00 95.00 263 LYS A CA 1
ATOM 2113 C C . LYS A 1 263 ? 26.375 8.944 -19.484 1.00 95.00 263 LYS A C 1
ATOM 2115 O O . LYS A 1 263 ? 26.156 9.551 -20.527 1.00 95.00 263 LYS A O 1
ATOM 2120 N N . ILE A 1 264 ? 25.437 8.308 -18.795 1.00 95.44 264 ILE A N 1
ATOM 2121 C CA . ILE A 1 264 ? 24.021 8.274 -19.157 1.00 95.44 264 ILE A CA 1
ATOM 2122 C C . ILE A 1 264 ? 23.215 8.826 -17.987 1.00 95.44 264 ILE A C 1
ATOM 2124 O O . ILE A 1 264 ? 23.383 8.360 -16.859 1.00 95.44 264 ILE A O 1
ATOM 2128 N N . TYR A 1 265 ? 22.318 9.764 -18.269 1.00 94.38 265 TYR A N 1
ATOM 2129 C CA . TYR A 1 265 ? 21.353 10.296 -17.313 1.00 94.38 265 TYR A CA 1
ATOM 2130 C C . TYR A 1 265 ? 19.945 10.177 -17.882 1.00 94.38 265 TYR A C 1
ATOM 2132 O O . TYR A 1 265 ? 19.756 10.297 -19.096 1.00 94.38 265 TYR A O 1
ATOM 2140 N N . ALA A 1 266 ? 18.962 9.936 -17.019 1.00 93.94 266 ALA A N 1
ATOM 2141 C CA . ALA A 1 266 ? 17.571 9.882 -17.434 1.00 93.94 266 ALA A CA 1
ATOM 2142 C C . ALA A 1 266 ? 16.608 10.412 -16.374 1.00 93.94 266 ALA A C 1
ATOM 2144 O O . ALA A 1 266 ? 16.862 10.298 -15.175 1.00 93.94 266 ALA A O 1
ATOM 2145 N N . GLN A 1 267 ? 15.480 10.935 -16.847 1.00 92.62 267 GLN A N 1
ATOM 2146 C CA . GLN A 1 267 ? 14.321 11.288 -16.033 1.00 92.62 267 GLN A CA 1
ATOM 2147 C C . GLN A 1 267 ? 13.088 10.563 -16.577 1.00 92.62 267 GLN A C 1
ATOM 2149 O O . GLN A 1 267 ? 12.870 10.505 -17.789 1.00 92.62 267 GLN A O 1
ATOM 2154 N N . CYS A 1 268 ? 12.284 10.020 -15.674 1.00 91.75 268 CYS A N 1
ATOM 2155 C CA . CYS A 1 268 ? 11.042 9.317 -15.933 1.00 91.75 268 CYS A CA 1
ATOM 2156 C C . CYS A 1 268 ? 9.863 10.125 -15.389 1.00 91.75 268 CYS A C 1
ATOM 2158 O O . CYS A 1 268 ? 9.901 10.657 -14.281 1.00 91.75 268 CYS A O 1
ATOM 2160 N N . LYS A 1 269 ? 8.780 10.198 -16.164 1.00 90.81 269 LYS A N 1
ATOM 2161 C CA . LYS A 1 269 ? 7.527 10.829 -15.737 1.00 90.81 269 LYS A CA 1
ATOM 2162 C C . LYS A 1 269 ? 6.355 9.951 -16.102 1.00 90.81 269 LYS A C 1
ATOM 2164 O O . LYS A 1 269 ? 6.124 9.682 -17.280 1.00 90.81 269 LYS A O 1
ATOM 2169 N N . LYS A 1 270 ? 5.613 9.496 -15.091 1.00 87.56 270 LYS A N 1
ATOM 2170 C CA . LYS A 1 270 ? 4.416 8.675 -15.285 1.00 87.56 270 LYS A CA 1
ATOM 2171 C C . LYS A 1 270 ? 3.140 9.506 -15.183 1.00 87.56 270 LYS A C 1
ATOM 2173 O O . LYS A 1 270 ? 2.295 9.266 -14.323 1.00 87.56 270 LYS A O 1
ATOM 2178 N N . ASP A 1 271 ? 3.006 10.457 -16.094 1.00 86.69 271 ASP A N 1
ATOM 2179 C CA . ASP A 1 271 ? 1.783 11.223 -16.311 1.00 86.69 271 ASP A CA 1
ATOM 2180 C C . ASP A 1 271 ? 1.048 10.665 -17.530 1.00 86.69 271 ASP A C 1
ATOM 2182 O O . ASP A 1 271 ? 1.665 10.443 -18.570 1.00 86.69 271 ASP A O 1
ATOM 2186 N N . GLN A 1 272 ? -0.256 10.399 -17.405 1.00 82.56 272 GLN A N 1
ATOM 2187 C CA . GLN A 1 272 ? -1.064 9.921 -18.537 1.00 82.56 272 GLN A CA 1
ATOM 2188 C C . GLN A 1 272 ? -1.265 11.014 -19.590 1.00 82.56 272 GLN A C 1
ATOM 2190 O O . GLN A 1 272 ? -1.262 10.721 -20.784 1.00 82.56 272 GLN A O 1
ATOM 2195 N N . ASP A 1 273 ? -1.397 12.261 -19.142 1.00 87.62 273 ASP A N 1
ATOM 2196 C CA . ASP A 1 273 ? -1.503 13.417 -20.020 1.00 87.62 273 ASP A CA 1
ATOM 2197 C C . ASP A 1 273 ? -0.115 13.898 -20.453 1.00 87.62 273 ASP A C 1
ATOM 2199 O O . ASP A 1 273 ? 0.822 13.857 -19.646 1.00 87.62 273 ASP A O 1
ATOM 2203 N N . PRO A 1 274 ? 0.026 14.424 -21.681 1.00 87.94 274 PRO A N 1
ATOM 2204 C CA . PRO A 1 274 ? 1.252 15.083 -22.092 1.00 87.94 274 PRO A CA 1
ATOM 2205 C C . PRO A 1 274 ? 1.642 16.218 -21.133 1.00 87.94 274 PRO A C 1
ATOM 2207 O O . PRO A 1 274 ? 0.792 17.011 -20.714 1.00 87.94 274 PRO A O 1
ATOM 2210 N N . LYS A 1 275 ? 2.935 16.328 -20.812 1.00 86.00 275 LYS A N 1
ATOM 2211 C CA . LYS A 1 275 ? 3.478 17.377 -19.929 1.00 86.00 275 LYS A CA 1
ATOM 2212 C C . LYS A 1 275 ? 4.593 18.168 -20.596 1.00 86.00 275 LYS A C 1
ATOM 2214 O O . LYS A 1 275 ? 5.265 17.677 -21.503 1.00 86.00 275 LYS A O 1
ATOM 2219 N N . GLU A 1 276 ? 4.786 19.401 -20.139 1.00 88.94 276 GLU A N 1
ATOM 2220 C CA . GLU A 1 276 ? 6.027 20.119 -20.415 1.00 88.94 276 GLU A CA 1
ATOM 2221 C C . GLU A 1 276 ? 7.175 19.477 -19.639 1.00 88.94 276 GLU A C 1
ATOM 2223 O O . GLU A 1 276 ? 6.992 19.014 -18.512 1.00 88.94 276 GLU A O 1
ATOM 2228 N N . VAL A 1 277 ? 8.355 19.456 -20.254 1.00 87.88 277 VAL A N 1
ATOM 2229 C CA . VAL A 1 277 ? 9.580 19.014 -19.584 1.00 87.88 277 VAL A CA 1
ATOM 2230 C C . VAL A 1 277 ? 9.965 20.055 -18.536 1.00 87.88 277 VAL A C 1
ATOM 2232 O O . VAL A 1 277 ? 9.946 21.256 -18.806 1.00 87.88 277 VAL A O 1
ATOM 2235 N N . GLU A 1 278 ? 10.318 19.605 -17.337 1.00 88.69 278 GLU A N 1
ATOM 2236 C CA . GLU A 1 278 ? 10.572 20.502 -16.217 1.00 88.69 278 GLU A CA 1
ATOM 2237 C C . GLU A 1 278 ? 11.816 21.377 -16.423 1.00 88.69 278 GLU A C 1
ATOM 2239 O O . GLU A 1 278 ? 12.877 20.903 -16.831 1.00 88.69 278 GLU A O 1
ATOM 2244 N N . GLU A 1 279 ? 11.717 22.660 -16.059 1.00 88.19 279 GLU A N 1
ATOM 2245 C CA . GLU A 1 279 ? 12.833 23.615 -16.158 1.00 88.19 279 GLU A CA 1
ATOM 2246 C C . GLU A 1 279 ? 14.076 23.154 -15.380 1.00 88.19 279 GLU A C 1
ATOM 2248 O O . GLU A 1 279 ? 15.200 23.324 -15.852 1.00 88.19 279 GLU A O 1
ATOM 2253 N N . GLY A 1 280 ? 13.879 22.518 -14.217 1.00 86.88 280 GLY A N 1
ATOM 2254 C CA . GLY A 1 280 ? 14.967 21.951 -13.412 1.00 86.88 280 GLY A CA 1
ATOM 2255 C C . GLY A 1 280 ? 15.735 20.851 -14.146 1.00 86.88 280 GLY A C 1
ATOM 2256 O O . GLY A 1 280 ? 16.965 20.874 -14.178 1.00 86.88 280 GLY A O 1
ATOM 2257 N N . PHE A 1 281 ? 15.019 19.957 -14.836 1.00 90.25 281 PHE A N 1
ATOM 2258 C CA . PHE A 1 281 ? 15.631 18.932 -15.679 1.00 90.25 281 PHE A CA 1
ATOM 2259 C C . PHE A 1 281 ? 16.411 19.554 -16.842 1.00 90.25 281 PHE A C 1
ATOM 2261 O O . PHE A 1 281 ? 17.542 19.149 -17.104 1.00 90.25 281 PHE A O 1
ATOM 2268 N N . TYR A 1 282 ? 15.857 20.572 -17.512 1.00 89.19 282 TYR A N 1
ATOM 2269 C CA . TYR A 1 282 ? 16.569 21.273 -18.585 1.00 89.19 282 TYR A CA 1
ATOM 2270 C C . TYR A 1 282 ? 17.878 21.899 -18.110 1.00 89.19 282 TYR A C 1
ATOM 2272 O O . TYR A 1 282 ? 18.908 21.712 -18.758 1.00 89.19 282 TYR A O 1
ATOM 2280 N N . ALA A 1 283 ? 17.841 22.625 -16.991 1.00 89.06 283 ALA A N 1
ATOM 2281 C CA . ALA A 1 283 ? 19.024 23.258 -16.422 1.00 89.06 283 ALA A CA 1
ATOM 2282 C C . ALA A 1 283 ? 20.085 22.210 -16.053 1.00 89.06 283 ALA A C 1
ATOM 2284 O O . ALA A 1 283 ? 21.249 22.347 -16.429 1.00 89.06 283 ALA A O 1
ATOM 2285 N N . ALA A 1 284 ? 19.672 21.121 -15.399 1.00 90.44 284 ALA A N 1
ATOM 2286 C CA . ALA A 1 284 ? 20.570 20.035 -15.024 1.00 90.44 284 ALA A CA 1
ATOM 2287 C C . ALA A 1 284 ? 21.185 19.333 -16.248 1.00 90.44 284 ALA A C 1
ATOM 2289 O O . ALA A 1 284 ? 22.382 19.042 -16.264 1.00 90.44 284 ALA A O 1
ATOM 2290 N N . ALA A 1 285 ? 20.398 19.079 -17.294 1.00 91.69 285 ALA A N 1
ATOM 2291 C CA . ALA A 1 285 ? 20.874 18.452 -18.522 1.00 91.69 285 ALA A CA 1
ATOM 2292 C C . ALA A 1 285 ? 21.848 19.349 -19.305 1.00 91.69 285 ALA A C 1
ATOM 2294 O O . ALA A 1 285 ? 22.875 18.857 -19.779 1.00 91.69 285 ALA A O 1
ATOM 2295 N N . ASP A 1 286 ? 21.576 20.653 -19.407 1.00 90.69 286 ASP A N 1
ATOM 2296 C CA . ASP A 1 286 ? 22.475 21.621 -20.054 1.00 90.69 286 ASP A CA 1
ATOM 2297 C C . ASP A 1 286 ? 23.803 21.740 -19.284 1.00 90.69 286 ASP A C 1
ATOM 2299 O O . ASP A 1 286 ? 24.882 21.663 -19.879 1.00 90.69 286 ASP A O 1
ATOM 2303 N N . ASP A 1 287 ? 23.743 21.794 -17.951 1.00 91.44 287 ASP A N 1
ATOM 2304 C CA . ASP A 1 287 ? 24.924 21.798 -17.085 1.00 91.44 287 ASP A CA 1
ATOM 2305 C C . ASP A 1 287 ? 25.769 20.526 -17.255 1.00 91.44 287 ASP A C 1
ATOM 2307 O O . ASP A 1 287 ? 26.995 20.607 -17.406 1.00 91.44 287 ASP A O 1
ATOM 2311 N N . VAL A 1 288 ? 25.130 19.351 -17.292 1.00 91.25 288 VAL A N 1
ATOM 2312 C CA . VAL A 1 288 ? 25.811 18.073 -17.548 1.00 91.25 288 VAL A CA 1
ATOM 2313 C C . VAL A 1 288 ? 26.472 18.078 -18.921 1.00 91.25 288 VAL A C 1
ATOM 2315 O O . VAL A 1 288 ? 27.633 17.685 -19.018 1.00 91.25 288 VAL A O 1
ATOM 2318 N N . LYS A 1 289 ? 25.791 18.543 -19.974 1.00 91.69 289 LYS A N 1
ATOM 2319 C CA . LYS A 1 289 ? 26.363 18.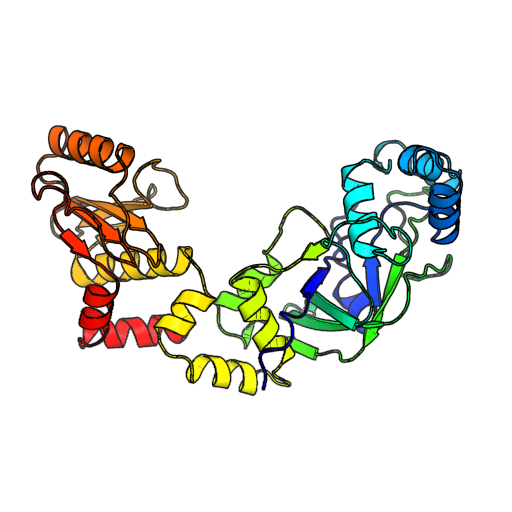635 -21.328 1.00 91.69 289 LYS A CA 1
ATOM 2320 C C . LYS A 1 289 ? 27.521 19.631 -21.397 1.00 91.69 289 LYS A C 1
ATOM 2322 O O . LYS A 1 289 ? 28.484 19.389 -22.115 1.00 91.69 289 LYS A O 1
ATOM 2327 N N . ARG A 1 290 ? 27.491 20.721 -20.630 1.00 90.50 290 ARG A N 1
ATOM 2328 C CA . ARG A 1 290 ? 28.609 21.675 -20.564 1.00 90.50 290 ARG A CA 1
ATOM 2329 C C . ARG A 1 290 ? 29.854 21.057 -19.925 1.00 90.50 290 ARG A C 1
ATOM 2331 O O . ARG A 1 290 ? 30.961 21.294 -20.401 1.00 90.50 290 ARG A O 1
ATOM 2338 N N . VAL A 1 291 ? 29.685 20.280 -18.854 1.00 91.75 291 VAL A N 1
ATOM 2339 C CA . VAL A 1 291 ? 30.802 19.652 -18.120 1.00 91.75 291 VAL A CA 1
ATOM 2340 C C . VAL A 1 291 ? 31.270 18.357 -18.789 1.00 91.75 291 VAL A C 1
ATOM 2342 O O . VAL A 1 291 ? 32.462 18.064 -18.827 1.00 91.75 291 VAL A O 1
ATOM 2345 N N . THR A 1 292 ? 30.337 17.577 -19.328 1.00 90.75 292 THR A N 1
ATOM 2346 C CA . THR A 1 292 ? 30.561 16.286 -19.989 1.00 90.75 292 THR A CA 1
ATOM 2347 C C . THR A 1 292 ? 29.848 16.277 -21.350 1.00 90.75 292 THR A C 1
ATOM 2349 O O . THR A 1 292 ? 28.768 15.696 -21.476 1.00 90.75 292 THR A O 1
ATOM 2352 N N . PRO A 1 293 ? 30.448 16.871 -22.402 1.00 92.25 293 PRO A N 1
ATOM 2353 C CA . PRO A 1 293 ? 29.793 17.058 -23.707 1.00 92.25 293 PRO A CA 1
ATOM 2354 C C . PRO A 1 293 ? 29.260 15.783 -24.360 1.00 92.25 293 PRO A C 1
ATOM 2356 O O . PRO A 1 293 ? 28.241 15.808 -25.047 1.00 92.25 293 PRO A O 1
ATOM 2359 N N . ASN A 1 294 ? 29.915 14.651 -24.102 1.00 94.25 294 ASN A N 1
ATOM 2360 C CA . ASN A 1 294 ? 29.539 13.362 -24.677 1.00 94.25 294 ASN A CA 1
ATOM 2361 C C . ASN A 1 294 ? 28.490 12.597 -23.855 1.00 94.25 294 ASN A C 1
ATOM 2363 O O . ASN A 1 294 ? 28.095 11.511 -24.275 1.00 94.25 294 ASN A O 1
ATOM 2367 N N . ALA A 1 295 ? 28.049 13.115 -22.701 1.00 94.69 295 ALA A N 1
ATOM 2368 C CA . ALA A 1 295 ? 27.017 12.465 -21.896 1.00 94.69 295 ALA A CA 1
ATOM 2369 C C . ALA A 1 295 ? 25.730 12.276 -22.709 1.00 94.69 295 ALA A C 1
ATOM 2371 O O . ALA A 1 295 ? 25.402 13.105 -23.556 1.00 94.69 295 ALA A O 1
ATOM 2372 N N . LYS A 1 296 ? 24.997 11.196 -22.447 1.00 96.88 296 LYS A N 1
ATOM 2373 C CA . LYS A 1 296 ? 23.710 10.890 -23.072 1.00 96.88 296 LYS A CA 1
ATOM 2374 C C . LYS A 1 296 ? 22.573 11.151 -22.101 1.00 96.88 296 LYS A C 1
ATOM 2376 O O . LYS A 1 296 ? 22.598 10.643 -20.982 1.00 96.88 296 LYS A O 1
ATOM 2381 N N . ILE A 1 297 ? 21.593 11.928 -22.540 1.00 96.00 297 ILE A N 1
ATOM 2382 C CA . ILE A 1 297 ? 20.453 12.350 -21.730 1.00 96.00 297 ILE A CA 1
ATOM 2383 C C . ILE A 1 297 ? 19.175 11.776 -22.338 1.00 96.00 297 ILE A C 1
ATOM 2385 O O . ILE A 1 297 ? 18.877 12.029 -23.505 1.00 96.00 297 ILE A O 1
ATOM 2389 N N . TYR A 1 298 ? 18.421 11.019 -21.546 1.00 95.62 298 TYR A N 1
ATOM 2390 C CA . TYR A 1 298 ? 17.157 10.406 -21.950 1.00 95.62 298 TYR A CA 1
ATOM 2391 C C . TYR A 1 298 ? 15.993 10.999 -21.159 1.00 95.62 298 TYR A C 1
ATOM 2393 O O . TYR A 1 298 ? 16.119 11.284 -19.967 1.00 95.62 298 TYR A O 1
ATOM 2401 N N . TYR A 1 299 ? 14.841 11.139 -21.805 1.00 94.81 299 TYR A N 1
ATOM 2402 C CA . TYR A 1 299 ? 13.605 11.535 -21.136 1.00 94.81 299 TYR A CA 1
ATOM 2403 C C . TYR A 1 299 ? 12.503 10.517 -21.430 1.00 94.81 299 TYR A C 1
ATOM 2405 O O . TYR A 1 299 ? 12.239 10.201 -22.592 1.00 94.81 299 TYR A O 1
ATOM 2413 N N . PHE A 1 300 ? 11.862 9.997 -20.384 1.00 94.50 300 PHE A N 1
ATOM 2414 C CA . PHE A 1 300 ? 10.851 8.943 -20.473 1.00 94.50 300 PHE A CA 1
ATOM 2415 C C . PHE A 1 300 ? 9.465 9.437 -20.024 1.00 94.50 300 PHE A C 1
ATOM 2417 O O . PHE A 1 300 ? 9.054 9.178 -18.884 1.00 94.50 300 PHE A O 1
ATOM 2424 N N . PRO A 1 301 ? 8.720 10.153 -20.888 1.00 93.69 301 PRO A N 1
ATOM 2425 C CA . PRO A 1 301 ? 7.372 10.616 -20.581 1.00 93.69 301 PRO A CA 1
ATOM 2426 C C . PRO A 1 301 ? 6.330 9.546 -20.925 1.00 93.69 301 PRO A C 1
ATOM 2428 O O . PRO A 1 301 ? 6.209 9.143 -22.077 1.00 93.69 301 PRO A O 1
ATOM 2431 N N . TYR A 1 302 ? 5.510 9.121 -19.970 1.00 90.94 302 TYR A N 1
ATOM 2432 C CA . TYR A 1 302 ? 4.474 8.114 -20.221 1.00 90.94 302 TYR A CA 1
ATOM 2433 C C . TYR A 1 302 ? 3.443 8.602 -21.257 1.00 90.94 302 TYR A C 1
ATOM 2435 O O . TYR A 1 302 ? 3.286 7.984 -22.310 1.00 90.94 302 TYR A O 1
ATOM 2443 N N . GLY A 1 303 ? 2.820 9.756 -21.002 1.00 85.75 303 GLY A N 1
ATOM 2444 C CA . GLY A 1 303 ? 1.803 10.408 -21.834 1.00 85.75 303 GLY A CA 1
ATOM 2445 C C . GLY A 1 303 ? 2.326 11.301 -22.962 1.00 85.75 303 GLY A C 1
ATOM 2446 O O . GLY A 1 303 ? 1.518 11.945 -23.623 1.00 85.75 303 GLY A O 1
ATOM 2447 N N . ASN A 1 304 ? 3.644 11.307 -23.222 1.00 88.38 304 ASN A N 1
ATOM 2448 C CA . ASN A 1 304 ? 4.366 12.182 -24.170 1.00 88.38 304 ASN A CA 1
ATOM 2449 C C . ASN A 1 304 ? 4.714 13.597 -23.637 1.00 88.38 304 ASN A C 1
ATOM 2451 O O . ASN A 1 304 ? 4.297 13.993 -22.551 1.00 88.38 304 ASN A O 1
ATOM 2455 N N . CYS A 1 305 ? 5.516 14.353 -24.395 1.00 88.94 305 CYS A N 1
ATOM 2456 C CA . CYS A 1 305 ? 5.824 15.761 -24.115 1.00 88.94 305 CYS A CA 1
ATOM 2457 C C . CYS A 1 305 ? 4.889 16.698 -24.894 1.00 88.94 305 CYS A C 1
ATOM 2459 O O . CYS A 1 305 ? 4.599 16.434 -26.062 1.00 88.94 305 CYS A O 1
ATOM 2461 N N . LEU A 1 306 ? 4.471 17.810 -24.279 1.00 88.94 306 LEU A N 1
ATOM 2462 C CA . LEU A 1 306 ? 3.753 18.894 -24.968 1.00 88.94 306 LEU A CA 1
ATOM 2463 C C . LEU A 1 306 ? 4.660 19.587 -25.991 1.00 88.94 306 LEU A C 1
ATOM 2465 O O . LEU A 1 306 ? 4.291 19.721 -27.158 1.00 88.94 306 LEU A O 1
ATOM 2469 N N . THR A 1 307 ? 5.876 19.933 -25.568 1.00 85.50 307 THR A N 1
ATOM 2470 C CA . THR A 1 307 ? 6.928 20.475 -26.426 1.00 85.50 307 THR A CA 1
ATOM 2471 C C . THR A 1 307 ? 8.131 19.538 -26.415 1.00 85.50 307 THR A C 1
ATOM 2473 O O . THR A 1 307 ? 8.589 19.105 -25.358 1.00 85.50 307 THR A O 1
ATOM 2476 N N . SER A 1 308 ? 8.655 19.194 -27.596 1.00 81.69 308 SER A N 1
ATOM 2477 C CA . SER A 1 308 ? 9.842 18.335 -27.680 1.00 81.69 308 SER A CA 1
ATOM 2478 C C . SER A 1 308 ? 11.088 19.095 -27.202 1.00 81.69 308 SER A C 1
ATOM 2480 O O . SER A 1 308 ? 11.382 20.153 -27.768 1.00 81.69 308 SER A O 1
ATOM 2482 N N . PRO A 1 309 ? 11.843 18.581 -26.212 1.00 82.81 309 PRO A N 1
ATOM 2483 C CA . PRO A 1 309 ? 13.105 19.176 -25.801 1.00 82.81 309 PRO A CA 1
ATOM 2484 C C . PRO A 1 309 ? 14.083 19.296 -26.975 1.00 82.81 309 PRO A C 1
ATOM 2486 O O . PRO A 1 309 ? 14.145 18.404 -27.828 1.00 82.81 309 PRO A O 1
ATOM 2489 N N . PRO A 1 310 ? 14.893 20.369 -27.028 1.00 84.00 310 PRO A N 1
ATOM 2490 C CA . PRO A 1 310 ? 15.927 20.498 -28.042 1.00 84.00 310 PRO A CA 1
ATOM 2491 C C . PRO A 1 310 ? 16.902 19.315 -28.001 1.00 84.00 310 PRO A C 1
ATOM 2493 O O . PRO A 1 310 ? 17.426 18.978 -26.938 1.00 84.00 310 PRO A O 1
ATOM 2496 N N . ALA A 1 311 ? 17.242 18.765 -29.171 1.00 83.69 311 ALA A N 1
ATOM 2497 C CA . ALA A 1 311 ? 18.166 17.628 -29.304 1.00 83.69 311 ALA A CA 1
ATOM 2498 C C . ALA A 1 311 ? 19.573 17.890 -28.724 1.00 83.69 311 ALA A C 1
ATOM 2500 O O . ALA A 1 311 ? 20.323 16.964 -28.428 1.00 83.69 311 ALA A O 1
ATOM 2501 N N . ARG A 1 312 ? 19.945 19.168 -28.547 1.00 82.06 312 ARG A N 1
ATOM 2502 C CA . ARG A 1 312 ? 21.197 19.562 -27.881 1.00 82.06 312 ARG A CA 1
ATOM 2503 C C . ARG A 1 312 ? 21.204 19.250 -26.377 1.00 82.06 312 ARG A C 1
ATOM 2505 O O . ARG A 1 312 ? 22.281 19.141 -25.800 1.00 82.06 312 ARG A O 1
ATOM 2512 N N . VAL A 1 313 ? 20.026 19.134 -25.758 1.00 84.38 313 VAL A N 1
ATOM 2513 C CA . VAL A 1 313 ? 19.851 18.898 -24.317 1.00 84.38 313 VAL A CA 1
ATOM 2514 C C . VAL A 1 313 ? 19.441 17.453 -24.041 1.00 84.38 313 VAL A C 1
ATOM 2516 O O . VAL A 1 313 ? 20.017 16.820 -23.162 1.00 84.38 313 VAL A O 1
ATOM 2519 N N . VAL A 1 314 ? 18.496 16.915 -24.817 1.00 90.38 314 VAL A N 1
ATOM 2520 C CA . VAL A 1 314 ? 17.991 15.541 -24.675 1.00 90.38 314 VAL A CA 1
ATOM 2521 C C . VAL A 1 314 ? 18.309 14.757 -25.940 1.00 90.38 314 VAL A C 1
ATOM 2523 O O . VAL A 1 314 ? 17.892 15.146 -27.027 1.00 90.38 314 VAL A O 1
ATOM 2526 N N . ASP A 1 315 ? 19.041 13.652 -25.803 1.00 94.25 315 ASP A N 1
ATOM 2527 C CA . ASP A 1 315 ? 19.424 12.808 -26.935 1.00 94.25 315 ASP A CA 1
ATOM 2528 C C . ASP A 1 315 ? 18.238 11.981 -27.458 1.00 94.25 315 ASP A C 1
ATOM 2530 O O . ASP A 1 315 ? 18.127 11.775 -28.664 1.00 94.25 315 ASP A O 1
ATOM 2534 N N . GLU A 1 316 ? 17.357 11.495 -26.575 1.00 93.88 316 GLU A N 1
ATOM 2535 C CA . GLU A 1 316 ? 16.221 10.652 -26.968 1.00 93.88 316 GLU A CA 1
ATOM 2536 C C . GLU A 1 316 ? 15.032 10.798 -26.006 1.00 93.88 316 GLU A C 1
ATOM 2538 O O . GLU A 1 316 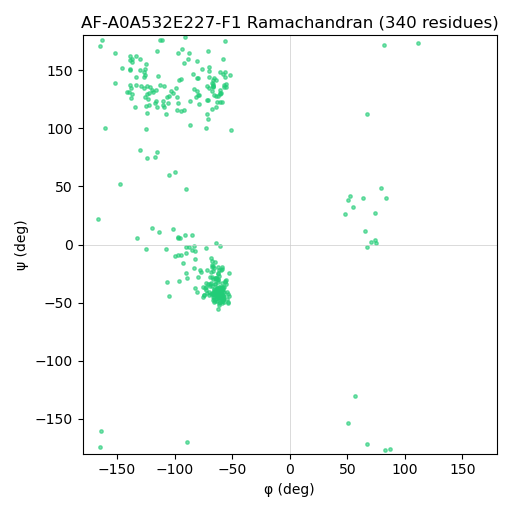? 15.198 10.837 -24.783 1.00 93.88 316 GLU A O 1
ATOM 2543 N N . ILE A 1 317 ? 13.824 10.842 -26.575 1.00 93.25 317 ILE A N 1
ATOM 2544 C CA . ILE A 1 317 ? 12.553 10.829 -25.843 1.00 93.25 317 ILE A CA 1
ATOM 2545 C C . ILE A 1 317 ? 11.873 9.491 -26.103 1.00 93.25 317 ILE A C 1
ATOM 2547 O O . ILE A 1 317 ? 11.612 9.135 -27.254 1.00 93.25 317 ILE A O 1
ATOM 2551 N N . ILE A 1 318 ? 11.559 8.759 -25.040 1.00 94.56 318 ILE A N 1
ATOM 2552 C CA . ILE A 1 318 ? 11.003 7.408 -25.134 1.00 94.56 318 ILE A CA 1
ATOM 2553 C C . ILE A 1 318 ? 9.695 7.374 -24.349 1.00 94.56 318 ILE A C 1
ATOM 2555 O O . ILE A 1 318 ? 9.687 7.278 -23.124 1.00 94.56 318 ILE A O 1
ATOM 2559 N N . ASN A 1 319 ? 8.578 7.485 -25.065 1.00 93.31 319 ASN A N 1
ATOM 2560 C CA . ASN A 1 319 ? 7.250 7.469 -24.458 1.00 93.31 319 ASN A CA 1
ATOM 2561 C C . ASN A 1 319 ? 6.649 6.058 -24.382 1.00 93.31 319 ASN A C 1
ATOM 2563 O O . ASN A 1 319 ? 7.258 5.088 -24.843 1.00 93.31 319 ASN A O 1
ATOM 2567 N N . LEU A 1 320 ? 5.441 5.934 -23.816 1.00 90.94 320 LEU A N 1
ATOM 2568 C CA . LEU A 1 320 ? 4.756 4.642 -23.695 1.00 90.94 320 LEU A CA 1
ATOM 2569 C C . LEU A 1 320 ? 4.623 3.920 -25.039 1.00 90.94 320 LEU A C 1
ATOM 2571 O O . LEU A 1 320 ? 4.843 2.715 -25.103 1.00 90.94 320 LEU A O 1
ATOM 2575 N N . LYS A 1 321 ? 4.302 4.642 -26.118 1.00 91.38 321 LYS A N 1
ATOM 2576 C CA . LYS A 1 321 ? 4.168 4.040 -27.448 1.00 91.38 321 LYS A CA 1
ATOM 2577 C C . LYS A 1 321 ? 5.505 3.475 -27.932 1.00 91.38 321 LYS A C 1
ATOM 2579 O O . LYS A 1 321 ? 5.549 2.326 -28.358 1.00 91.38 321 LYS A O 1
ATOM 2584 N N . SER A 1 322 ? 6.593 4.235 -27.802 1.00 93.50 322 SER A N 1
ATOM 2585 C CA . SER A 1 322 ? 7.939 3.756 -28.146 1.00 93.50 322 SER A CA 1
ATOM 2586 C C . SER A 1 322 ? 8.343 2.533 -27.314 1.00 93.50 322 SER A C 1
ATOM 2588 O O . SER A 1 322 ? 8.923 1.590 -27.847 1.00 93.50 322 SER A O 1
ATOM 2590 N N . MET A 1 323 ? 7.997 2.510 -26.022 1.00 92.38 323 MET A N 1
ATOM 2591 C CA . MET A 1 323 ? 8.221 1.347 -25.155 1.00 92.38 323 MET A CA 1
ATOM 2592 C C . MET A 1 323 ? 7.388 0.136 -25.583 1.00 92.38 323 MET A C 1
ATOM 2594 O O . MET A 1 323 ? 7.912 -0.971 -25.630 1.00 92.38 323 MET A O 1
ATOM 2598 N N . GLN A 1 324 ? 6.120 0.329 -25.953 1.00 90.94 324 GLN A N 1
ATOM 2599 C CA . GLN A 1 324 ? 5.256 -0.735 -26.476 1.00 90.94 324 GLN A CA 1
ATOM 2600 C C . GLN A 1 324 ? 5.770 -1.298 -27.802 1.00 90.94 324 GLN A C 1
ATOM 2602 O O . GLN A 1 324 ? 5.710 -2.507 -28.022 1.00 90.94 324 GLN A O 1
ATOM 2607 N N . ASP A 1 325 ? 6.298 -0.447 -28.679 1.00 93.44 325 ASP A N 1
ATOM 2608 C CA . ASP A 1 325 ? 6.930 -0.894 -29.917 1.00 93.44 325 ASP A CA 1
ATOM 2609 C C . ASP A 1 325 ? 8.208 -1.692 -29.620 1.00 93.44 325 ASP A C 1
ATOM 2611 O O . ASP A 1 325 ? 8.422 -2.748 -30.218 1.00 93.44 325 ASP A O 1
ATOM 2615 N N . TRP A 1 326 ? 9.007 -1.275 -28.629 1.00 94.00 326 TRP A N 1
ATOM 2616 C CA . TRP A 1 326 ? 10.135 -2.073 -28.143 1.00 94.00 326 TRP A CA 1
ATOM 2617 C C . TRP A 1 326 ? 9.693 -3.422 -27.564 1.00 94.00 326 TRP A C 1
ATOM 2619 O O . TRP A 1 326 ? 10.308 -4.441 -27.877 1.00 94.00 326 TRP A O 1
ATOM 2629 N N . PHE A 1 327 ? 8.613 -3.471 -26.784 1.00 91.75 327 PHE A N 1
ATOM 2630 C CA . PHE A 1 327 ? 8.086 -4.709 -26.200 1.00 91.75 327 PHE A CA 1
ATOM 2631 C C . PHE A 1 327 ? 7.684 -5.767 -27.232 1.00 91.75 327 PHE A C 1
ATOM 2633 O O . PHE A 1 327 ? 7.673 -6.948 -26.900 1.00 91.75 327 PHE A O 1
ATOM 2640 N N . ARG A 1 328 ? 7.406 -5.365 -28.477 1.00 92.50 328 ARG A N 1
ATOM 2641 C CA . ARG A 1 328 ? 7.107 -6.266 -29.605 1.00 92.50 328 ARG A CA 1
ATOM 2642 C C . ARG A 1 328 ? 8.354 -6.789 -30.322 1.00 92.50 328 ARG A C 1
ATOM 2644 O O . ARG A 1 328 ? 8.242 -7.580 -31.254 1.00 92.50 328 ARG A O 1
ATOM 2651 N N . THR A 1 329 ? 9.541 -6.321 -29.945 1.00 94.56 329 THR A N 1
ATOM 2652 C CA . THR A 1 329 ? 10.809 -6.882 -30.427 1.00 94.56 329 THR A CA 1
ATOM 2653 C C . THR A 1 329 ? 11.162 -8.140 -29.637 1.00 94.56 329 THR A C 1
ATOM 2655 O O . THR A 1 329 ? 10.736 -8.297 -28.496 1.00 94.56 329 THR A O 1
ATOM 2658 N N . GLU A 1 330 ? 12.003 -9.011 -30.200 1.00 93.81 330 GLU A N 1
ATOM 2659 C CA . GLU A 1 330 ? 12.433 -10.247 -29.526 1.00 93.81 330 GLU A CA 1
ATOM 2660 C C . GLU A 1 330 ? 13.021 -9.983 -28.123 1.00 93.81 330 GLU A C 1
ATOM 2662 O O . GLU A 1 330 ? 12.704 -10.684 -27.160 1.00 93.81 330 GLU A O 1
ATOM 2667 N N . GLU A 1 331 ? 13.847 -8.943 -27.983 1.00 91.25 331 GLU A N 1
ATOM 2668 C CA . GLU A 1 331 ? 14.455 -8.578 -26.699 1.00 91.25 331 GLU A CA 1
ATOM 2669 C C . GLU A 1 331 ? 13.449 -7.953 -25.724 1.00 91.25 331 GLU A C 1
ATOM 2671 O O . GLU A 1 331 ? 13.504 -8.232 -24.523 1.00 91.25 331 GLU A O 1
ATOM 2676 N N . GLY A 1 332 ? 12.501 -7.158 -26.225 1.00 92.75 332 GLY A N 1
ATOM 2677 C CA . GLY A 1 332 ? 11.417 -6.601 -25.418 1.00 92.75 332 GLY A CA 1
ATOM 2678 C C . GLY A 1 332 ? 10.468 -7.677 -24.886 1.00 92.75 332 GLY A C 1
ATOM 2679 O O . GLY A 1 332 ? 10.132 -7.667 -23.702 1.00 92.75 332 GLY A O 1
ATOM 2680 N N . GLU A 1 333 ? 10.111 -8.667 -25.706 1.00 91.50 333 GLU A N 1
ATOM 2681 C CA . GLU A 1 333 ? 9.271 -9.790 -25.280 1.00 91.50 333 GLU A CA 1
ATOM 2682 C C . GLU A 1 333 ? 9.958 -10.647 -24.211 1.00 91.50 333 GLU A C 1
ATOM 2684 O O . GLU A 1 333 ? 9.328 -11.047 -23.227 1.00 91.50 333 GLU A O 1
ATOM 2689 N N . LYS A 1 334 ? 11.257 -10.935 -24.379 1.00 91.88 334 LYS A N 1
ATOM 2690 C CA . LYS A 1 334 ? 12.055 -11.638 -23.360 1.00 91.88 334 LYS A CA 1
ATOM 2691 C C . LYS A 1 334 ? 12.085 -10.850 -22.053 1.00 91.88 334 LYS A C 1
ATOM 2693 O O . LYS A 1 334 ? 11.936 -11.446 -20.987 1.00 91.88 334 LYS A O 1
ATOM 2698 N N . TYR A 1 335 ? 12.261 -9.530 -22.132 1.00 91.19 335 TYR A N 1
ATOM 2699 C CA . TYR A 1 335 ? 12.233 -8.658 -20.963 1.00 91.19 335 TYR A CA 1
ATOM 2700 C C . TYR A 1 335 ? 10.876 -8.709 -20.254 1.00 91.19 335 TYR A C 1
ATOM 2702 O O . TYR A 1 335 ? 10.850 -9.006 -19.064 1.00 91.19 335 TYR A O 1
ATOM 2710 N N . LEU A 1 336 ? 9.759 -8.510 -20.964 1.00 88.75 336 LEU A N 1
ATOM 2711 C CA . LEU A 1 336 ? 8.420 -8.534 -20.361 1.00 88.75 336 LEU A CA 1
ATOM 2712 C C . LEU A 1 336 ? 8.074 -9.885 -19.734 1.00 88.75 336 LEU A C 1
ATOM 2714 O O . LEU A 1 336 ? 7.508 -9.923 -18.645 1.00 88.75 336 LEU A O 1
ATOM 2718 N N . LYS A 1 337 ? 8.440 -11.000 -20.380 1.00 87.75 337 LYS A N 1
ATOM 2719 C CA . LYS A 1 337 ? 8.234 -12.343 -19.811 1.00 87.75 337 LYS A CA 1
ATOM 2720 C C . LYS A 1 337 ? 8.913 -12.491 -18.455 1.00 87.75 337 LYS A C 1
ATOM 2722 O O . LYS A 1 337 ? 8.325 -13.085 -17.562 1.00 87.75 337 LYS A O 1
ATOM 2727 N N . LEU A 1 338 ? 10.123 -11.954 -18.296 1.00 87.25 338 LEU A N 1
ATOM 2728 C CA . LEU A 1 338 ? 10.831 -11.963 -17.015 1.00 87.25 338 LEU A CA 1
ATOM 2729 C C . LEU A 1 338 ? 10.234 -10.953 -16.033 1.00 87.25 338 LEU A C 1
ATOM 2731 O O . LEU A 1 338 ? 10.026 -11.290 -14.874 1.00 87.25 338 LEU A O 1
ATOM 2735 N N . PHE A 1 339 ? 9.930 -9.745 -16.505 1.00 85.88 339 PHE A N 1
ATOM 2736 C CA . PHE A 1 339 ? 9.394 -8.659 -15.690 1.00 85.88 339 PHE A CA 1
ATOM 2737 C C . PHE A 1 339 ? 8.046 -9.017 -15.049 1.00 85.88 339 PHE A C 1
ATOM 2739 O O . PHE A 1 339 ? 7.804 -8.641 -13.909 1.00 85.88 339 PHE A O 1
ATOM 2746 N N . TRP A 1 340 ? 7.199 -9.769 -15.761 1.00 83.75 340 TRP A N 1
ATOM 2747 C CA . TRP A 1 340 ? 5.891 -10.232 -15.283 1.00 83.75 340 TRP A CA 1
ATOM 2748 C C . TRP A 1 340 ? 5.888 -11.635 -14.661 1.00 83.75 340 TRP A C 1
ATOM 2750 O O . TRP A 1 340 ? 4.855 -12.063 -14.145 1.00 83.75 340 TRP A O 1
ATOM 2760 N N . ALA A 1 341 ? 6.988 -12.390 -14.761 1.00 75.25 341 ALA A N 1
ATOM 2761 C CA . ALA A 1 341 ? 7.113 -13.697 -14.104 1.00 75.25 341 ALA A CA 1
ATOM 2762 C C . ALA A 1 341 ? 7.407 -13.573 -12.601 1.00 75.25 341 ALA A C 1
ATOM 2764 O O . ALA A 1 341 ? 7.159 -14.522 -11.853 1.00 75.25 341 ALA A O 1
ATOM 2765 N N . CYS A 1 342 ? 7.942 -12.423 -12.195 1.00 57.78 342 CYS A N 1
ATOM 2766 C CA . CYS A 1 342 ? 8.027 -11.953 -10.819 1.00 57.78 342 CYS A CA 1
ATOM 2767 C C . CYS A 1 342 ? 6.705 -11.254 -10.460 1.00 57.78 342 CYS A C 1
ATOM 2769 O O . CYS A 1 342 ? 6.138 -11.537 -9.382 1.00 57.78 342 CYS A O 1
#

Mean predicted aligned error: 6.68 Å

Nearest PDB structures (foldseek):
  7r7a-assembly1_A  TM=3.355E-01  e=2.048E-01  Saccharomyces cerevisiae BY4741
  3vya-assembly1_A-2  TM=3.199E-01  e=5.761E-01  Nitratidesulfovibrio vulgaris str. 'Miyazaki F'
  8v87-assembly1_A  TM=3.195E-01  e=6.123E-01  Saccharomyces cerevisiae BY4741
  3eb8-assembly3_B-2  TM=1.902E-01  e=1.271E+00  Shigella flexneri
  3fkh-assembly3_F  TM=3.506E-01  e=7.418E+00  Corynebacterium glutamicum ATCC 13032

Radius of gyration: 25.12 Å; Cα contacts (8 Å, |Δi|>4): 560; chains: 1; bounding box: 56×43×68 Å

Secondary structure (DSSP, 8-state):
--------EEEE--EETTTTEE-HHHHHHTTEEEEE--S--HHHHHHHHHHTS-HHHHHHTSHHHHHT-GGG---HHHHHHHHHHHHHHH-TT--S-S--TT-EEEEEEEETTEEEEEEEEEEEEEEE-TT-TT-B-SSTTPPPBPEEEEEEEEEEEEEGGGS-GGGGGGGGTTTT-SEEE--HHHHHHHHHHHH-SSHHHHHHHHHHS-HHHHHHHH-HHHHHHHHHHHHHHHH-EEE-TTSSSS-SSS-SEEEEETTT--EEEEEEE--SS-BPPPHHHHHHHHHHHHHSTT-EEEEEETT-BSSPPPTTT-SEE--HHHHHHHHTSHHHHHHHHHHTT-

Sequence (342 aa):
MKDQLLQRTWRVRMKYSPKEIDFSSEAWKRAEVGIWYGAWSVDDLGTAIRSGGSIEDHLNCVPAQQELGKEAQITKTTLDTITRFFGKQFFVNADNDVMLENDWVVVCSNDSNQKTIHLGRLKGEPKDDSNHELNKSPHDNAPKELWKFREVIDRKSFPLSALPDFYRLIPQYGRQGNIFQFRGNYLKAVNILARCGTVTEVQNEFRTMDDNQRLDLMGPEVWEAMCLGYLIRMKNFVPTGVSAGGTLKDFDMAGCNWKDGVKIYAQCKKDQDPKEVEEGFYAAADDVKRVTPNAKIYYFPYGNCLTSPPARVVDEIINLKSMQDWFRTEEGEKYLKLFWAC

pLDDT: mean 88.61, std 9.77, range [36.19, 97.69]

Foldseek 3Di:
DPPDDLFWEKEFWEADPLVRDGCLVVQVVVQKTWYFQFDDFPVQQLVLLVVVDDSQVSRCPPPLRVLLDDVSRCDPVNVVQVCQAQDCVRVVPDDPNHDDFQGKYWYWDCPPNWIKIKIFTWHDGWGWDLPDPPFDRSDPPRRTRIITITGTHPMAMDGCVLAFVLVVCVVVPPVPDRMDTDDFLSSVLVVQVVPDRYSVSNLVVQVPDDPVRNDRNNDQVVLVVLVVVCCVQPVQWDFDPCLPDCNDVQFNTWTARPPPRAIETEDADEDLAAEARDPVNQVVQVVCCVVRVRHAYEYEYANHHPDDDPCSRHVYYQYVVNLVVVCPDPSNVVVVCVVRVD

Solvent-accessible surface area (backbone atoms only — not comparable to full-atom values): 18940 Å² total; per-residue (Å²): 141,80,90,73,71,89,71,58,34,30,40,48,48,39,56,46,73,81,73,68,44,73,44,37,56,63,37,46,75,74,31,34,51,51,50,76,83,33,38,56,50,63,64,53,55,55,47,24,62,72,68,74,59,62,48,48,60,47,52,47,64,34,67,55,27,48,60,52,37,80,90,55,55,58,43,72,75,51,46,55,48,50,47,25,68,54,8,53,87,77,38,75,83,57,66,93,78,41,43,57,68,65,29,37,39,36,36,60,31,67,58,94,87,41,46,28,44,32,38,26,25,35,39,75,66,73,41,59,49,98,82,41,87,75,41,44,52,77,50,93,92,38,55,49,25,33,40,37,30,28,41,44,41,84,72,45,77,38,55,50,89,71,47,59,51,73,61,71,48,58,81,53,65,63,77,91,58,44,68,41,74,54,57,73,33,61,31,56,53,49,52,45,59,69,73,35,91,47,61,69,50,45,52,48,56,60,67,71,46,53,72,65,58,51,49,55,46,63,37,59,67,50,54,43,54,49,54,51,49,47,36,35,75,76,55,44,42,41,78,41,98,58,29,67,84,66,70,39,93,59,32,56,36,37,30,23,22,74,88,80,62,42,41,34,38,30,37,65,40,76,39,80,60,56,38,72,75,54,69,63,36,52,53,52,36,44,52,46,37,72,78,39,70,76,47,43,30,38,38,32,31,43,33,34,58,69,55,81,71,57,67,92,49,35,71,45,77,48,28,47,67,57,49,54,58,42,40,74,34,75,69,29,40,55,48,50,55,53,67,70,70,68